Protein AF-0000000082933491 (afdb_homodimer)

Secondary structure (DSSP, 8-state):
--EEEEEEE-S-HHHHHHIIIIIS-PPEEEEEESSSSEEEEEE-SSSSEEEEEEESS-------SSEEEEEE-S-HHHHHHHHHHTTPPEEEEEEEEETTEEEEEEE-TTS-EEEEEEE-/--EEEEEEE-S-HHHHHHIIIIII-PPEEEEEESSSSEEEEEE-SSSSEEEEEEESS-------SSEEEEEE-S-HHHHHHHHHHTTPPEEEEEEEEETTEEEEEEE-TTS-EEEEEEE-

Nearest PDB structures (foldseek):
  1ss4-assembly1_A  TM=8.520E-01  e=4.881E-08  Bacillus cereus
  5ump-assembly1_B  TM=8.055E-01  e=1.259E-07  Streptomyces sp. CB03234
  5ujp-assembly1_B  TM=7.325E-01  e=2.522E-07  Streptomyces sp. CB03234
  2i7r-assembly1_B  TM=7.290E-01  e=4.911E-06  Streptococcus pneumoniae
  2zw7-assembly1_B  TM=7.541E-01  e=1.585E-04  Streptomyces verticillus

InterPro domains:
  IPR004360 Glyoxalase/fosfomycin resistance/dioxygenase domain [PF00903] (5-116)
  IPR029068 Glyoxalase/Bleomycin resistance protein/Dihydroxybiphenyl dioxygenase [G3DSA:3.10.180.10] (2-120)
  IPR029068 Glyoxalase/Bleomycin resistance protein/Dihydroxybiphenyl dioxygenase [SSF54593] (1-118)
  IPR037523 Vicinal oxygen chelate (VOC), core domain [PS51819] (2-119)
  IPR051332 Fosfomycin Resistance Enzymes [PTHR36113] (3-114)

Foldseek 3Di:
DFAAEDEFEDADDVQQCCCCCPLVNWDWPDWDDPPDFKIWTWTHDDRYIYIYIYGNPRDQGDDDDPDEAEDEDADQVVSQVVCVVVPWDFPDDQDDPDDQKTWTWTARPNGHTYIYMYGD/DFAAEDEFEDADDVQQCCCCCPLVNWDWPDWDDPPDFKIWTWTHDDRYIYIYIYGNPRDQGDDDDPDEAEDEDADQVVSQVVCVVVPWDFPDDQDDPDPQKTWTWTARPNGHTYIYMYGD

pLDDT: mean 96.01, std 5.34, range [62.19, 98.88]

Radius of gyration: 17.64 Å; Cα contacts (8 Å, |Δi|>4): 554; chains: 2; bounding box: 49×47×36 Å

Solvent-accessible surface area (backbone atoms only — not comparable to full-atom values): 12728 Å² total; per-residue (Å²): 104,48,60,41,30,41,38,34,52,43,76,46,60,68,63,44,48,50,42,42,34,69,70,62,43,38,49,78,73,46,74,50,71,65,62,96,51,25,38,38,35,34,28,41,89,62,74,44,26,43,32,42,37,25,50,74,60,94,58,84,70,41,52,27,80,36,44,34,43,31,30,51,44,94,42,48,71,60,47,55,52,52,39,44,76,68,72,41,66,78,69,46,67,79,44,58,96,46,92,48,39,36,30,34,30,29,57,46,94,72,52,38,39,35,30,41,32,19,77,102,105,49,60,43,30,41,38,36,52,44,76,46,60,69,63,43,49,49,43,43,35,69,71,63,44,38,48,80,73,45,72,49,71,66,60,97,51,26,39,37,35,36,29,40,88,60,76,45,26,42,31,40,38,25,51,74,59,94,57,84,70,42,53,27,80,35,44,34,42,31,30,49,42,94,43,48,71,61,46,54,53,51,40,45,77,69,71,41,65,78,69,47,70,78,42,57,95,45,92,48,38,35,29,35,32,30,59,46,91,74,53,38,37,34,32,42,34,19,77,100

Sequence (240 aa):
MKFCWCTLRVSNMEESLKFYQRIVGLEIVERFQAGPETEIAFLGDGETKIELVCTQQDQVINIGQDISLGFKVDSVDEMMVFVKENGIDIHSGPFEPNPHVKFFYVLDPDGLKIQFVEKKMKFCWCTLRVSNMEESLKFYQRIVGLEIVERFQAGPETEIAFLGDGETKIELVCTQQDQVINIGQDISLGFKVDSVDEMMVFVKENGIDIHSGPFEPNPHVKFFYVLDPDGLKIQFVEKK

Structure (mmCIF, N/CA/C/O backbone):
data_AF-0000000082933491-model_v1
#
loop_
_entity.id
_entity.type
_entity.pdbx_description
1 polymer 'VOC family protein'
#
loop_
_atom_site.group_PDB
_atom_site.id
_atom_site.type_symbol
_atom_site.label_atom_id
_atom_site.label_alt_id
_atom_site.label_comp_id
_atom_site.label_asym_id
_atom_site.label_entity_id
_atom_site.label_seq_id
_atom_site.pdbx_PDB_ins_code
_atom_site.Cartn_x
_atom_site.Cartn_y
_atom_site.Cartn_z
_atom_site.occupancy
_atom_site.B_iso_or_equiv
_atom_site.auth_seq_id
_atom_site.auth_comp_id
_atom_site.auth_asym_id
_atom_site.auth_atom_id
_atom_site.pdbx_PDB_model_num
ATOM 1 N N . MET A 1 1 ? -3.602 -14.727 5.734 1 75.5 1 MET A N 1
ATOM 2 C CA . MET A 1 1 ? -2.482 -14.297 4.902 1 75.5 1 MET A CA 1
ATOM 3 C C . MET A 1 1 ? -1.852 -13.023 5.461 1 75.5 1 MET A C 1
ATOM 5 O O . MET A 1 1 ? -2.518 -12.242 6.141 1 75.5 1 MET A O 1
ATOM 9 N N . LYS A 1 2 ? -0.531 -12.953 5.27 1 91.44 2 LYS A N 1
ATOM 10 C CA . LYS A 1 2 ? 0.234 -11.867 5.871 1 91.44 2 LYS A CA 1
ATOM 11 C C . LYS A 1 2 ? 0.59 -10.805 4.832 1 91.44 2 LYS A C 1
ATOM 13 O O . LYS A 1 2 ? 1.1 -11.133 3.756 1 91.44 2 LYS A O 1
ATOM 18 N N . PHE A 1 3 ? 0.169 -9.586 5.02 1 96.88 3 PHE A N 1
ATOM 19 C CA . PHE A 1 3 ? 0.586 -8.453 4.211 1 96.88 3 PHE A CA 1
ATOM 20 C C . PHE A 1 3 ? 2.043 -8.094 4.484 1 96.88 3 PHE A C 1
ATOM 22 O O . PHE A 1 3 ? 2.359 -7.5 5.516 1 96.88 3 PHE A O 1
ATOM 29 N N . CYS A 1 4 ? 2.902 -8.398 3.604 1 96.56 4 CYS A N 1
ATOM 30 C CA . CYS A 1 4 ? 4.34 -8.32 3.836 1 96.56 4 CYS A CA 1
ATOM 31 C C . CYS A 1 4 ? 4.859 -6.91 3.594 1 96.56 4 CYS A C 1
ATOM 33 O O . CYS A 1 4 ? 5.484 -6.316 4.473 1 96.56 4 CYS A O 1
ATOM 35 N N . TRP A 1 5 ? 4.551 -6.418 2.359 1 97.75 5 TRP A N 1
ATOM 36 C CA . TRP A 1 5 ? 5.113 -5.121 1.992 1 97.75 5 TRP A CA 1
ATOM 37 C C . TRP A 1 5 ? 4.289 -4.465 0.891 1 97.75 5 TRP A C 1
ATOM 39 O O . TRP A 1 5 ? 3.572 -5.145 0.151 1 97.75 5 TRP A O 1
ATOM 49 N N . CYS A 1 6 ? 4.301 -3.189 0.853 1 98.44 6 CYS A N 1
ATOM 50 C CA . CYS A 1 6 ? 3.932 -2.383 -0.305 1 98.44 6 CYS A CA 1
ATOM 51 C C . CYS A 1 6 ? 5.168 -1.971 -1.097 1 98.44 6 CYS A C 1
ATOM 53 O O . CYS A 1 6 ? 6.07 -1.33 -0.556 1 98.44 6 CYS A O 1
ATOM 55 N N . THR A 1 7 ? 5.211 -2.326 -2.342 1 98.44 7 THR A N 1
ATOM 56 C CA . THR A 1 7 ? 6.371 -2.025 -3.168 1 98.44 7 THR A CA 1
ATOM 57 C C . THR A 1 7 ? 6.121 -0.787 -4.023 1 98.44 7 THR A C 1
ATOM 59 O O . THR A 1 7 ? 5.109 -0.706 -4.727 1 98.44 7 THR A O 1
ATOM 62 N N . LEU A 1 8 ? 7.012 0.119 -3.955 1 98.06 8 LEU A N 1
ATOM 63 C CA . LEU A 1 8 ? 7.02 1.33 -4.77 1 98.06 8 LEU A CA 1
ATOM 64 C C . LEU A 1 8 ? 8.258 1.379 -5.656 1 98.06 8 LEU A C 1
ATOM 66 O O . LEU A 1 8 ? 9.391 1.353 -5.156 1 98.06 8 LEU A O 1
ATOM 70 N N . ARG A 1 9 ? 8.047 1.394 -6.93 1 97.5 9 ARG A N 1
ATOM 71 C CA . ARG A 1 9 ? 9.148 1.813 -7.793 1 97.5 9 ARG A CA 1
ATOM 72 C C . ARG A 1 9 ? 9.367 3.32 -7.707 1 97.5 9 ARG A C 1
ATOM 74 O O . ARG A 1 9 ? 8.414 4.098 -7.758 1 97.5 9 ARG A O 1
ATOM 81 N N . VAL A 1 10 ? 10.586 3.705 -7.57 1 97.56 10 VAL A N 1
ATOM 82 C CA . VAL A 1 10 ? 10.852 5.121 -7.348 1 97.56 10 VAL A CA 1
ATOM 83 C C . VAL A 1 10 ? 11.891 5.613 -8.352 1 97.56 10 VAL A C 1
ATOM 85 O O . VAL A 1 10 ? 12.727 4.836 -8.82 1 97.56 10 VAL A O 1
ATOM 88 N N . SER A 1 11 ? 11.891 6.855 -8.672 1 97 11 SER A N 1
ATOM 89 C CA . SER A 1 11 ? 12.766 7.438 -9.68 1 97 11 SER A CA 1
ATOM 90 C C . SER A 1 11 ? 14.133 7.781 -9.102 1 97 11 SER A C 1
ATOM 92 O O . SER A 1 11 ? 15.125 7.859 -9.836 1 97 11 SER A O 1
ATOM 94 N N . ASN A 1 12 ? 14.203 8.023 -7.777 1 96.94 12 ASN A N 1
ATOM 95 C CA . ASN A 1 12 ? 15.422 8.406 -7.07 1 96.94 12 ASN A CA 1
ATOM 96 C C . ASN A 1 12 ? 15.43 7.863 -5.645 1 96.94 12 ASN A C 1
ATOM 98 O O . ASN A 1 12 ? 14.664 8.32 -4.793 1 96.94 12 ASN A O 1
ATOM 102 N N . MET A 1 13 ? 16.344 6.945 -5.395 1 97.19 13 MET A N 1
ATOM 103 C CA . MET A 1 13 ? 16.375 6.23 -4.121 1 97.19 13 MET A CA 1
ATOM 104 C C . MET A 1 13 ? 16.625 7.191 -2.965 1 97.19 13 MET A C 1
ATOM 106 O O . MET A 1 13 ? 15.898 7.168 -1.964 1 97.19 13 MET A O 1
ATOM 110 N N . GLU A 1 14 ? 17.609 8.031 -3.117 1 97.75 14 GLU A N 1
ATOM 111 C CA . GLU A 1 14 ? 17.984 8.93 -2.031 1 97.75 14 GLU A CA 1
ATOM 112 C C . GLU A 1 14 ? 16.844 9.883 -1.675 1 97.75 14 GLU A C 1
ATOM 114 O O . GLU A 1 14 ? 16.578 10.125 -0.496 1 97.75 14 GLU A O 1
ATOM 119 N N . GLU A 1 15 ? 16.188 10.414 -2.645 1 97.69 15 GLU A N 1
ATOM 120 C CA . GLU A 1 15 ? 15.062 11.32 -2.404 1 97.69 15 GLU A CA 1
ATOM 121 C C . GLU A 1 15 ? 13.922 10.602 -1.685 1 97.69 15 GLU A C 1
ATOM 123 O O . GLU A 1 15 ? 13.336 11.141 -0.747 1 97.69 15 GLU A O 1
ATOM 128 N N . SER A 1 16 ? 13.664 9.43 -2.141 1 98.38 16 SER A N 1
ATOM 129 C CA . SER A 1 16 ? 12.594 8.656 -1.524 1 98.38 16 SER A CA 1
ATOM 130 C C . SER A 1 16 ? 12.938 8.273 -0.09 1 98.38 16 SER A C 1
ATOM 132 O O . SER A 1 16 ? 12.109 8.398 0.812 1 98.38 16 SER A O 1
ATOM 134 N N . LEU A 1 17 ? 14.148 7.848 0.102 1 98.56 17 LEU A N 1
ATOM 135 C CA . LEU A 1 17 ? 14.57 7.48 1.45 1 98.56 17 LEU A CA 1
ATOM 136 C C . LEU A 1 17 ? 14.492 8.68 2.391 1 98.56 17 LEU A C 1
ATOM 138 O O . LEU A 1 17 ? 14.039 8.547 3.529 1 98.56 17 LEU A O 1
ATOM 142 N N . LYS A 1 18 ? 14.938 9.789 1.949 1 98.31 18 LYS A N 1
ATOM 143 C CA . LYS A 1 18 ? 14.859 11.008 2.752 1 98.31 18 LYS A CA 1
ATOM 144 C C . LYS A 1 18 ? 13.422 11.305 3.166 1 98.31 18 LYS A C 1
ATOM 146 O O . LYS A 1 18 ? 13.156 11.625 4.328 1 98.31 18 LYS A O 1
ATOM 151 N N . PHE A 1 19 ? 12.523 11.18 2.25 1 98.75 19 PHE A N 1
ATOM 152 C CA . PHE A 1 19 ? 11.117 11.445 2.529 1 98.75 19 PHE A CA 1
ATOM 153 C C . PHE A 1 19 ? 10.57 10.461 3.555 1 98.75 19 PHE A C 1
ATOM 155 O O . PHE A 1 19 ? 10.008 10.867 4.574 1 98.75 19 PHE A O 1
ATOM 162 N N . TYR A 1 20 ? 10.719 9.219 3.324 1 98.69 20 TYR A N 1
ATOM 163 C CA . TYR A 1 20 ? 10.086 8.195 4.148 1 98.69 20 TYR A CA 1
ATOM 164 C C . TYR A 1 20 ? 10.758 8.094 5.512 1 98.69 20 TYR A C 1
ATOM 166 O O . TYR A 1 20 ? 10.109 7.773 6.512 1 98.69 20 TYR A O 1
ATOM 174 N N . GLN A 1 21 ? 12.062 8.43 5.566 1 98 21 GLN A N 1
ATOM 175 C CA . GLN A 1 21 ? 12.734 8.43 6.859 1 98 21 GLN A CA 1
ATOM 176 C C . GLN A 1 21 ? 12.414 9.695 7.648 1 98 21 GLN A C 1
ATOM 178 O O . GLN A 1 21 ? 12.023 9.617 8.812 1 98 21 GLN A O 1
ATOM 183 N N . ARG A 1 22 ? 12.508 10.789 7.008 1 97.44 22 ARG A N 1
ATOM 184 C CA . ARG A 1 22 ? 12.438 12.055 7.727 1 97.44 22 ARG A CA 1
ATOM 185 C C . ARG A 1 22 ? 10.992 12.5 7.914 1 97.44 22 ARG A C 1
ATOM 187 O O . ARG A 1 22 ? 10.625 13 8.977 1 97.44 22 ARG A O 1
ATOM 194 N N . ILE A 1 23 ? 10.203 12.359 6.871 1 98.19 23 ILE A N 1
ATOM 195 C CA . ILE A 1 23 ? 8.852 12.891 6.922 1 98.19 23 ILE A CA 1
ATOM 196 C C . ILE A 1 23 ? 7.91 11.836 7.512 1 98.19 23 ILE A C 1
ATOM 198 O O . ILE A 1 23 ? 7.184 12.109 8.469 1 98.19 23 ILE A O 1
ATOM 202 N N . VAL A 1 24 ? 7.98 10.656 6.98 1 98.31 24 VAL A N 1
ATOM 203 C CA . VAL A 1 24 ? 7.062 9.625 7.449 1 98.31 24 VAL A CA 1
ATOM 204 C C . VAL A 1 24 ? 7.598 9.016 8.742 1 98.31 24 VAL A C 1
ATOM 206 O O . VAL A 1 24 ? 6.82 8.547 9.586 1 98.31 24 VAL A O 1
ATOM 209 N N . GLY A 1 25 ? 8.953 8.992 8.875 1 97.44 25 GLY A N 1
ATOM 210 C CA . GLY A 1 25 ? 9.555 8.547 10.125 1 97.44 25 GLY A CA 1
ATOM 211 C C . GLY A 1 25 ? 9.828 7.059 10.156 1 97.44 25 GLY A C 1
ATOM 212 O O . GLY A 1 25 ? 9.859 6.449 11.227 1 97.44 25 GLY A O 1
ATOM 213 N N . LEU A 1 26 ? 10.039 6.457 9.031 1 97.81 26 LEU A N 1
ATOM 214 C CA . LEU A 1 26 ? 10.328 5.027 8.984 1 97.81 26 LEU A CA 1
ATOM 215 C C . LEU A 1 26 ? 11.828 4.773 9.055 1 97.81 26 LEU A C 1
ATOM 217 O O . LEU A 1 26 ? 12.617 5.531 8.492 1 97.81 26 LEU A O 1
ATOM 221 N N . GLU A 1 27 ? 12.156 3.688 9.641 1 97.06 27 GLU A N 1
ATOM 222 C CA . GLU A 1 27 ? 13.555 3.277 9.68 1 97.06 27 GLU A CA 1
ATOM 223 C C . GLU A 1 27 ? 13.891 2.354 8.508 1 97.06 27 GLU A C 1
ATOM 225 O O . GLU A 1 27 ? 13.078 1.511 8.125 1 97.06 27 GLU A O 1
ATOM 230 N N . ILE A 1 28 ? 15.117 2.473 8.023 1 97.69 28 ILE A N 1
ATOM 231 C CA . ILE A 1 28 ? 15.602 1.522 7.031 1 97.69 28 ILE A CA 1
ATOM 232 C C . ILE A 1 28 ? 15.969 0.206 7.715 1 97.69 28 ILE A C 1
ATOM 234 O O . ILE A 1 28 ? 16.781 0.186 8.641 1 97.69 28 ILE A O 1
ATOM 238 N N . VAL A 1 29 ? 15.469 -0.842 7.285 1 97 29 VAL A N 1
ATOM 239 C CA . VAL A 1 29 ? 15.734 -2.133 7.91 1 97 29 VAL A CA 1
ATOM 240 C C . VAL A 1 29 ? 16.703 -2.939 7.039 1 97 29 VAL A C 1
ATOM 242 O O . VAL A 1 29 ? 17.453 -3.77 7.547 1 97 29 VAL A O 1
ATOM 245 N N . GLU A 1 30 ? 16.641 -2.791 5.777 1 97.31 30 GLU A N 1
ATOM 246 C CA . GLU A 1 30 ? 17.516 -3.422 4.793 1 97.31 30 GLU A CA 1
ATOM 247 C C . GLU A 1 30 ? 17.703 -2.527 3.574 1 97.31 30 GLU A C 1
ATOM 249 O O . GLU A 1 30 ? 16.781 -1.81 3.172 1 97.31 30 GLU A O 1
ATOM 254 N N . ARG A 1 31 ? 18.812 -2.484 3.068 1 98.19 31 ARG A N 1
ATOM 255 C CA . ARG A 1 31 ? 19.172 -1.782 1.839 1 98.19 31 ARG A CA 1
ATOM 256 C C . ARG A 1 31 ? 20.281 -2.51 1.092 1 98.19 31 ARG A C 1
ATOM 258 O O . ARG A 1 31 ? 21.328 -2.807 1.667 1 98.19 31 ARG A O 1
ATOM 265 N N . PHE A 1 32 ? 20 -2.891 -0.14 1 97.69 32 PHE A N 1
ATOM 266 C CA . PHE A 1 32 ? 20.984 -3.695 -0.861 1 97.69 32 PHE A CA 1
ATOM 267 C C . PHE A 1 32 ? 20.812 -3.533 -2.367 1 97.69 32 PHE A C 1
ATOM 269 O O . PHE A 1 32 ? 19.766 -3.055 -2.832 1 97.69 32 PHE A O 1
ATOM 276 N N . GLN A 1 33 ? 21.844 -3.977 -3.09 1 96.12 33 GLN A N 1
ATOM 277 C CA . GLN A 1 33 ? 21.781 -4.027 -4.547 1 96.12 33 GLN A CA 1
ATOM 278 C C . GLN A 1 33 ? 21.188 -5.348 -5.023 1 96.12 33 GLN A C 1
ATOM 280 O O . GLN A 1 33 ? 21.609 -6.422 -4.594 1 96.12 33 GLN A O 1
ATOM 285 N N . ALA A 1 34 ? 20.109 -5.238 -5.816 1 92.94 34 ALA A N 1
ATOM 286 C CA . ALA A 1 34 ? 19.547 -6.402 -6.488 1 92.94 34 ALA A CA 1
ATOM 287 C C . ALA A 1 34 ? 20 -6.469 -7.945 1 92.94 34 ALA A C 1
ATOM 289 O O . ALA A 1 34 ? 19.203 -6.238 -8.859 1 92.94 34 ALA A O 1
ATOM 290 N N . GLY A 1 35 ? 21.219 -6.809 -8.172 1 89.94 35 GLY A N 1
ATOM 291 C CA . GLY A 1 35 ? 21.859 -6.723 -9.477 1 89.94 35 GLY A CA 1
ATOM 292 C C . GLY A 1 35 ? 22.531 -5.383 -9.727 1 89.94 35 GLY A C 1
ATOM 293 O O . GLY A 1 35 ? 22.531 -4.512 -8.852 1 89.94 35 GLY A O 1
ATOM 294 N N . PRO A 1 36 ? 23.062 -5.199 -10.859 1 91 36 PRO A N 1
ATOM 295 C CA . PRO A 1 36 ? 23.906 -4.035 -11.133 1 91 36 PRO A CA 1
ATOM 296 C C . PRO A 1 36 ? 23.094 -2.748 -11.297 1 91 36 PRO A C 1
ATOM 298 O O . PRO A 1 36 ? 23.625 -1.652 -11.078 1 91 36 PRO A O 1
ATOM 301 N N . GLU A 1 37 ? 21.828 -2.873 -11.555 1 94.19 37 GLU A N 1
ATOM 302 C CA . GLU A 1 37 ? 21.094 -1.665 -11.938 1 94.19 37 GLU A CA 1
ATOM 303 C C . GLU A 1 37 ? 19.938 -1.395 -10.992 1 94.19 37 GLU A C 1
ATOM 305 O O . GLU A 1 37 ? 19.203 -0.423 -11.172 1 94.19 37 GLU A O 1
ATOM 310 N N . THR A 1 38 ? 19.797 -2.26 -10.062 1 95.88 38 THR A N 1
ATOM 311 C CA . THR A 1 38 ? 18.609 -2.131 -9.219 1 95.88 38 THR A CA 1
ATOM 312 C C . THR A 1 38 ? 19 -2.102 -7.742 1 95.88 38 THR A C 1
ATOM 314 O O . THR A 1 38 ? 19.797 -2.932 -7.285 1 95.88 38 THR A O 1
ATOM 317 N N . GLU A 1 39 ? 18.531 -1.14 -7.062 1 97.44 39 GLU A N 1
ATOM 318 C CA . GLU A 1 39 ? 18.672 -1.029 -5.613 1 97.44 39 GLU A CA 1
ATOM 319 C C . GLU A 1 39 ? 17.328 -1.205 -4.914 1 97.44 39 GLU A C 1
ATOM 321 O O . GLU A 1 39 ? 16.297 -0.696 -5.383 1 97.44 39 GLU A O 1
ATOM 326 N N . ILE A 1 40 ? 17.344 -1.866 -3.764 1 98.06 40 ILE A N 1
ATOM 327 C CA . ILE A 1 40 ? 16.141 -2.113 -2.994 1 98.06 40 ILE A CA 1
ATOM 328 C C . ILE A 1 40 ? 16.344 -1.686 -1.544 1 98.06 40 ILE A C 1
ATOM 330 O O . ILE A 1 40 ? 17.422 -1.898 -0.977 1 98.06 40 ILE A O 1
ATOM 334 N N . ALA A 1 41 ? 15.398 -1.097 -0.972 1 98.5 41 ALA A N 1
ATOM 335 C CA . ALA A 1 41 ? 15.383 -0.77 0.451 1 98.5 41 ALA A CA 1
ATOM 336 C C . ALA A 1 41 ? 14.047 -1.136 1.084 1 98.5 41 ALA A C 1
ATOM 338 O O . ALA A 1 41 ? 12.984 -0.899 0.495 1 98.5 41 ALA A O 1
ATOM 339 N N . PHE A 1 42 ? 14.07 -1.726 2.219 1 98.31 42 PHE A N 1
ATOM 340 C CA . PHE A 1 42 ? 12.891 -1.964 3.045 1 98.31 42 PHE A CA 1
ATOM 341 C C . PHE A 1 42 ? 12.867 -1.015 4.238 1 98.31 42 PHE A C 1
ATOM 343 O O . PHE A 1 42 ? 13.883 -0.822 4.906 1 98.31 42 PHE A O 1
ATOM 350 N N . LEU A 1 43 ? 11.727 -0.456 4.445 1 98.44 43 LEU A N 1
ATOM 351 C CA . LEU A 1 43 ? 11.555 0.474 5.555 1 98.44 43 LEU A CA 1
ATOM 352 C C . LEU A 1 43 ? 10.414 0.036 6.465 1 98.44 43 LEU A C 1
ATOM 354 O O . LEU A 1 43 ? 9.367 -0.413 5.98 1 98.44 43 LEU A O 1
ATOM 358 N N . GLY A 1 44 ? 10.562 0.268 7.746 1 96.19 44 GLY A N 1
ATOM 359 C CA . GLY A 1 44 ? 9.539 -0.004 8.742 1 96.19 44 GLY A CA 1
ATOM 360 C C . GLY A 1 44 ? 9.82 -1.255 9.555 1 96.19 44 GLY A C 1
ATOM 361 O O . GLY A 1 44 ? 10.328 -2.246 9.023 1 96.19 44 GLY A O 1
ATOM 362 N N . ASP A 1 45 ? 9.453 -1.312 10.773 1 88.06 45 ASP A N 1
ATOM 363 C CA . ASP A 1 45 ? 9.742 -2.436 11.664 1 88.06 45 ASP A CA 1
ATOM 364 C C . ASP A 1 45 ? 8.461 -3.178 12.039 1 88.06 45 ASP A C 1
ATOM 366 O O . ASP A 1 45 ? 8.477 -4.059 12.906 1 88.06 45 ASP A O 1
ATOM 370 N N . GLY A 1 46 ? 7.402 -2.863 11.508 1 90.56 46 GLY A N 1
ATOM 371 C CA . GLY A 1 46 ? 6.156 -3.57 11.742 1 90.56 46 GLY A CA 1
ATOM 372 C C . GLY A 1 46 ? 5.973 -4.777 10.844 1 90.56 46 GLY A C 1
ATOM 373 O O . GLY A 1 46 ? 6.93 -5.246 10.227 1 90.56 46 GLY A O 1
ATOM 374 N N . GLU A 1 47 ? 4.801 -5.355 10.836 1 92.75 47 GLU A N 1
ATOM 375 C CA . GLU A 1 47 ? 4.465 -6.539 10.055 1 92.75 47 GLU A CA 1
ATOM 376 C C . GLU A 1 47 ? 4.547 -6.254 8.562 1 92.75 47 GLU A C 1
ATOM 378 O O . GLU A 1 47 ? 5 -7.098 7.785 1 92.75 47 GLU A O 1
ATOM 383 N N . THR A 1 48 ? 4.066 -5.102 8.188 1 96.81 48 THR A N 1
ATOM 384 C CA . THR A 1 48 ? 4.078 -4.676 6.793 1 96.81 48 THR A CA 1
ATOM 385 C C . THR A 1 48 ? 5.125 -3.586 6.57 1 96.81 48 THR A C 1
ATOM 387 O O . THR A 1 48 ? 5.176 -2.605 7.312 1 96.81 48 THR A O 1
ATOM 390 N N . LYS A 1 49 ? 5.922 -3.756 5.562 1 97.62 49 LYS A N 1
ATOM 391 C CA . LYS A 1 49 ? 6.988 -2.801 5.27 1 97.62 49 LYS A CA 1
ATOM 392 C C . LYS A 1 49 ? 6.703 -2.035 3.98 1 97.62 49 LYS A C 1
ATOM 394 O O . LYS A 1 49 ? 5.867 -2.453 3.178 1 97.62 49 LYS A O 1
ATOM 399 N N . ILE A 1 50 ? 7.395 -0.964 3.789 1 98.56 50 ILE A N 1
ATOM 400 C CA . ILE A 1 50 ? 7.52 -0.3 2.496 1 98.56 50 ILE A CA 1
ATOM 401 C C . ILE A 1 50 ? 8.773 -0.788 1.784 1 98.56 50 ILE A C 1
ATOM 403 O O . ILE A 1 50 ? 9.867 -0.767 2.355 1 98.56 50 ILE A O 1
ATOM 407 N N . GLU A 1 51 ? 8.63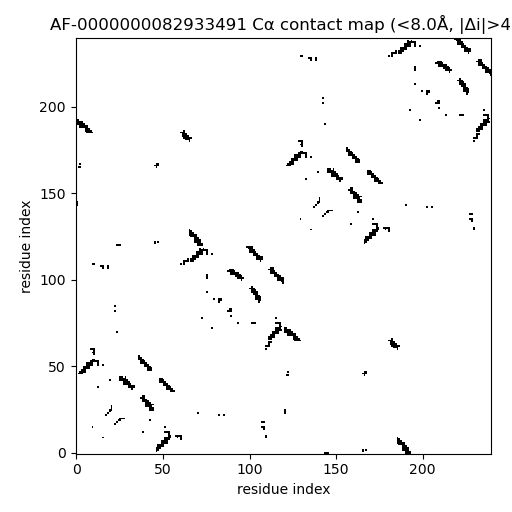3 -1.287 0.641 1 98.62 51 GLU A N 1
ATOM 408 C CA . GLU A 1 51 ? 9.758 -1.643 -0.217 1 98.62 51 GLU A CA 1
ATOM 409 C C . GLU A 1 51 ? 9.953 -0.616 -1.33 1 98.62 51 GLU A C 1
ATOM 411 O O . GLU A 1 51 ? 9.039 -0.384 -2.131 1 98.62 51 GLU A O 1
ATOM 416 N N . LEU A 1 52 ? 11.07 0 -1.348 1 98.5 52 LEU A N 1
ATOM 417 C CA . LEU A 1 52 ? 11.438 0.897 -2.436 1 98.5 52 LEU A CA 1
ATOM 418 C C . LEU A 1 52 ? 12.344 0.188 -3.438 1 98.5 52 LEU A C 1
ATOM 420 O O . LEU A 1 52 ? 13.32 -0.457 -3.049 1 98.5 52 LEU A O 1
ATOM 424 N N . VAL A 1 53 ? 12.023 0.265 -4.699 1 97.56 53 VAL A N 1
ATOM 425 C CA . VAL A 1 53 ? 12.828 -0.318 -5.773 1 97.56 53 VAL A CA 1
ATOM 426 C C . VAL A 1 53 ? 13.242 0.772 -6.758 1 97.56 53 VAL A C 1
ATOM 428 O O . VAL A 1 53 ? 12.391 1.416 -7.375 1 97.56 53 VAL A O 1
ATOM 431 N N . CYS A 1 54 ? 14.477 0.99 -6.938 1 97.5 54 CYS A N 1
ATOM 432 C CA . CYS A 1 54 ? 15.016 1.996 -7.848 1 97.5 54 CYS A CA 1
ATOM 433 C C . CYS A 1 54 ? 15.914 1.356 -8.898 1 97.5 54 CYS A C 1
ATOM 435 O O . CYS A 1 54 ? 16.922 0.74 -8.562 1 97.5 54 CYS A O 1
ATOM 437 N N . THR A 1 55 ? 15.539 1.521 -10.133 1 94.88 55 THR A N 1
ATOM 438 C CA . THR A 1 55 ? 16.328 1.003 -11.25 1 94.88 55 THR A CA 1
ATOM 439 C C . THR A 1 55 ? 17 2.143 -12.008 1 94.88 55 THR A C 1
ATOM 441 O O . THR A 1 55 ? 16.406 3.209 -12.188 1 94.88 55 THR A O 1
ATOM 444 N N . GLN A 1 56 ? 18.25 2.113 -12.258 1 84.56 56 GLN A N 1
ATOM 445 C CA . GLN A 1 56 ? 19.078 3.146 -12.867 1 84.56 56 GLN A CA 1
ATOM 446 C C . GLN A 1 56 ? 18.562 3.521 -14.25 1 84.56 56 GLN A C 1
ATOM 448 O O . GLN A 1 56 ? 18.797 4.637 -14.727 1 84.56 56 GLN A O 1
ATOM 453 N N . GLN A 1 57 ? 17.891 2.732 -14.852 1 75.38 57 GLN A N 1
ATOM 454 C CA . GLN A 1 57 ? 17.391 3.104 -16.172 1 75.38 57 GLN A CA 1
ATOM 455 C C . GLN A 1 57 ? 16.234 4.102 -16.062 1 75.38 57 GLN A C 1
ATOM 457 O O . GLN A 1 57 ? 15.578 4.191 -15.031 1 75.38 57 GLN A O 1
ATOM 462 N N . ASP A 1 58 ? 16.266 5.133 -17.031 1 62.19 58 ASP A N 1
ATOM 463 C CA . ASP A 1 58 ? 15.281 6.215 -17.078 1 62.19 58 ASP A CA 1
ATOM 464 C C . ASP A 1 58 ? 13.875 5.688 -16.812 1 62.19 58 ASP A C 1
ATOM 466 O O . ASP A 1 58 ? 13.297 4.988 -17.641 1 62.19 58 ASP A O 1
ATOM 470 N N . GLN A 1 59 ? 13.477 5.895 -15.508 1 77.12 59 GLN A N 1
ATOM 471 C CA . GLN A 1 59 ? 12.18 5.316 -15.195 1 77.12 59 GLN A CA 1
ATOM 472 C C . GLN A 1 59 ? 11.125 6.406 -15 1 77.12 59 GLN A C 1
ATOM 474 O O . GLN A 1 59 ? 11.367 7.395 -14.305 1 77.12 59 GLN A O 1
ATOM 479 N N . VAL A 1 60 ? 10.211 6.461 -15.859 1 88.19 60 VAL A N 1
ATOM 480 C CA . VAL A 1 60 ? 8.977 7.199 -15.625 1 88.19 60 VAL A CA 1
ATOM 481 C C . VAL A 1 60 ? 8.086 6.418 -14.672 1 88.19 60 VAL A C 1
ATOM 483 O O . VAL A 1 60 ? 7.742 5.262 -14.93 1 88.19 60 VAL A O 1
ATOM 486 N N . ILE A 1 61 ? 7.895 7.121 -13.578 1 94.56 61 ILE A N 1
ATOM 487 C CA . ILE A 1 61 ? 7.094 6.461 -12.547 1 94.56 61 ILE A CA 1
ATOM 488 C C . ILE A 1 61 ? 5.617 6.801 -12.75 1 94.56 61 ILE A C 1
ATOM 490 O O . ILE A 1 61 ? 5.258 7.973 -12.898 1 94.56 61 ILE A O 1
ATOM 494 N N . ASN A 1 62 ? 4.875 5.852 -12.781 1 94.56 62 ASN A N 1
ATOM 495 C CA . ASN A 1 62 ? 3.424 5.988 -12.844 1 94.56 62 ASN A CA 1
ATOM 496 C C . ASN A 1 62 ? 2.754 5.453 -11.586 1 94.56 62 ASN A C 1
ATOM 498 O O . ASN A 1 62 ? 2.461 4.258 -11.492 1 94.56 62 ASN A O 1
ATOM 502 N N . ILE A 1 63 ? 2.531 6.5 -10.742 1 91.75 63 ILE A N 1
ATOM 503 C CA . ILE A 1 63 ? 1.842 6.141 -9.508 1 91.75 63 ILE A CA 1
ATOM 504 C C . ILE A 1 63 ? 0.383 6.586 -9.586 1 91.75 63 ILE A C 1
ATOM 506 O O . ILE A 1 63 ? 0.087 7.688 -10.055 1 91.75 63 ILE A O 1
ATOM 510 N N . GLY A 1 64 ? -0.499 5.961 -9.781 1 91.94 64 GLY A N 1
ATOM 511 C CA . GLY A 1 64 ? -1.925 6.23 -9.867 1 91.94 64 GLY A CA 1
ATOM 512 C C . GLY A 1 64 ? -2.406 7.215 -8.812 1 91.94 64 GLY A C 1
ATOM 513 O O . GLY A 1 64 ? -1.613 7.711 -8.016 1 91.94 64 GLY A O 1
ATOM 514 N N . GLN A 1 65 ? -3.688 7.621 -8.875 1 94.06 65 GLN A N 1
ATOM 515 C CA . GLN A 1 65 ? -4.273 8.625 -7.992 1 94.06 65 GLN A CA 1
ATOM 516 C C . GLN A 1 65 ? -5.262 7.984 -7.023 1 94.06 65 GLN A C 1
ATOM 518 O O . GLN A 1 65 ? -5.734 8.641 -6.09 1 94.06 65 GLN A O 1
ATOM 523 N N . ASP A 1 66 ? -5.504 6.789 -7.207 1 96.94 66 ASP A N 1
ATOM 524 C CA . ASP A 1 66 ? -6.578 6.156 -6.449 1 96.94 66 ASP A CA 1
ATOM 525 C C . ASP A 1 66 ? -6.027 5.137 -5.457 1 96.94 66 ASP A C 1
ATOM 527 O O . ASP A 1 66 ? -6.668 4.121 -5.184 1 96.94 66 ASP A O 1
ATOM 531 N N . ILE A 1 67 ? -4.836 5.352 -5.012 1 98.06 67 ILE A N 1
ATOM 532 C CA . ILE A 1 67 ? -4.195 4.586 -3.949 1 98.06 67 ILE A CA 1
ATOM 533 C C . ILE A 1 67 ? -3.43 5.523 -3.021 1 98.06 67 ILE A C 1
ATOM 535 O O . ILE A 1 67 ? -2.836 6.508 -3.475 1 98.06 67 ILE A O 1
ATOM 539 N N . SER A 1 68 ? -3.457 5.27 -1.734 1 98.5 68 SER A N 1
ATOM 540 C CA . SER A 1 68 ? -2.705 6.035 -0.748 1 98.5 68 SER A CA 1
ATOM 541 C C . SER A 1 68 ? -2.242 5.152 0.405 1 98.5 68 SER A C 1
ATOM 543 O O . SER A 1 68 ? -2.785 4.066 0.618 1 98.5 68 SER A O 1
ATOM 545 N N . LEU A 1 69 ? -1.231 5.562 1.069 1 98.62 69 LEU A N 1
ATOM 546 C CA . LEU A 1 69 ? -0.728 4.91 2.273 1 98.62 69 LEU A CA 1
ATOM 547 C C . LEU A 1 69 ? -0.989 5.77 3.506 1 98.62 69 LEU A C 1
ATOM 549 O O . LEU A 1 69 ? -0.659 6.957 3.523 1 98.62 69 LEU A O 1
ATOM 553 N N . GLY A 1 70 ? -1.566 5.152 4.516 1 98.56 70 GLY A N 1
ATOM 554 C CA . GLY A 1 70 ? -1.927 5.883 5.723 1 98.56 70 GLY A CA 1
ATOM 555 C C . GLY A 1 70 ? -1.032 5.555 6.902 1 98.56 70 GLY A C 1
ATOM 556 O O . GLY A 1 70 ? -0.841 4.387 7.238 1 98.56 70 GLY A O 1
ATOM 557 N N . PHE A 1 71 ? -0.565 6.598 7.57 1 98.44 71 PHE A N 1
ATOM 558 C CA . PHE A 1 71 ? 0.305 6.465 8.734 1 98.44 71 PHE A CA 1
ATOM 559 C C . PHE A 1 71 ? -0.267 7.223 9.93 1 98.44 71 PHE A C 1
ATOM 561 O O . PHE A 1 71 ? -0.757 8.344 9.781 1 98.44 71 PHE A O 1
ATOM 568 N N . LYS A 1 72 ? -0.18 6.617 11.055 1 97.75 72 LYS A N 1
ATOM 569 C CA . LYS A 1 72 ? -0.718 7.207 12.273 1 97.75 72 LYS A CA 1
ATOM 570 C C . LYS A 1 72 ? 0.199 8.312 12.805 1 97.75 72 LYS A C 1
ATOM 572 O O . LYS A 1 72 ? 1.422 8.156 12.812 1 97.75 72 LYS A O 1
ATOM 577 N N . VAL A 1 73 ? -0.384 9.359 13.211 1 98.12 73 VAL A N 1
ATOM 578 C CA . VAL A 1 73 ? 0.326 10.422 13.922 1 98.12 73 VAL A CA 1
ATOM 579 C C . VAL A 1 73 ? -0.421 10.766 15.211 1 98.12 73 VAL A C 1
ATOM 581 O O . VAL A 1 73 ? -1.614 10.484 15.336 1 98.12 73 VAL A O 1
ATOM 584 N N . ASP A 1 74 ? 0.268 11.336 16.156 1 97.44 74 ASP A N 1
ATOM 585 C CA . ASP A 1 74 ? -0.354 11.711 17.422 1 97.44 74 ASP A CA 1
ATOM 586 C C . ASP A 1 74 ? -1.217 12.961 17.266 1 97.44 74 ASP A C 1
ATOM 588 O O . ASP A 1 74 ? -2.232 13.109 17.953 1 97.44 74 ASP A O 1
ATOM 592 N N . SER A 1 75 ? -0.779 13.867 16.406 1 98.19 75 SER A N 1
ATOM 593 C CA . SER A 1 75 ? -1.467 15.133 16.172 1 98.19 75 SER A CA 1
ATOM 594 C C . SER A 1 75 ? -1.362 15.547 14.711 1 98.19 75 SER A C 1
ATOM 596 O O . SER A 1 75 ? -0.267 15.82 14.211 1 98.19 75 SER A O 1
ATOM 598 N N . VAL A 1 76 ? -2.471 15.664 14.039 1 98.56 76 VAL A N 1
ATOM 599 C CA . VAL A 1 76 ? -2.525 16.109 12.656 1 98.56 76 VAL A CA 1
ATOM 600 C C . VAL A 1 76 ? -2.023 17.547 12.555 1 98.56 76 VAL A C 1
ATOM 602 O O . VAL A 1 76 ? -1.249 17.891 11.656 1 98.56 76 VAL A O 1
ATOM 605 N N . ASP A 1 77 ? -2.422 18.391 13.508 1 98.44 77 ASP A N 1
ATOM 606 C CA . ASP A 1 77 ? -2.025 19.797 13.492 1 98.44 77 ASP A CA 1
ATOM 607 C C . ASP A 1 77 ? -0.507 19.938 13.578 1 98.44 77 ASP A C 1
ATOM 609 O O . ASP A 1 77 ? 0.091 20.703 12.82 1 98.44 77 ASP A O 1
ATOM 613 N N . GLU A 1 78 ? 0.093 19.219 14.461 1 98.69 78 GLU A N 1
ATOM 614 C CA . GLU A 1 78 ? 1.544 19.266 14.609 1 98.69 78 GLU A CA 1
ATOM 615 C C . GLU A 1 78 ? 2.24 18.703 13.367 1 98.69 78 GLU A C 1
ATOM 617 O O . GLU A 1 78 ? 3.275 19.234 12.945 1 98.69 78 GLU A O 1
ATOM 622 N N . MET A 1 79 ? 1.673 17.688 12.805 1 98.62 79 MET A N 1
ATOM 623 C CA . MET A 1 79 ? 2.273 17.078 11.617 1 98.62 79 MET A CA 1
ATOM 624 C C . MET A 1 79 ? 2.209 18.031 10.43 1 98.62 79 MET A C 1
ATOM 626 O O . MET A 1 79 ? 3.143 18.078 9.625 1 98.62 79 MET A O 1
ATOM 630 N N . MET A 1 80 ? 1.129 18.719 10.266 1 98.75 80 MET A N 1
ATOM 631 C CA . MET A 1 80 ? 0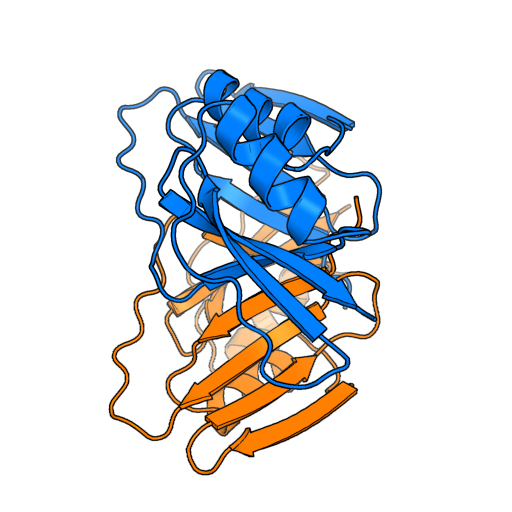.991 19.688 9.18 1 98.75 80 MET A CA 1
ATOM 632 C C . MET A 1 80 ? 2.055 20.781 9.281 1 98.75 80 MET A C 1
ATOM 634 O O . MET A 1 80 ? 2.633 21.188 8.273 1 98.75 80 MET A O 1
ATOM 638 N N . VAL A 1 81 ? 2.299 21.25 10.461 1 98.75 81 VAL A N 1
ATOM 639 C CA . VAL A 1 81 ? 3.352 22.234 10.68 1 98.75 81 VAL A CA 1
ATOM 640 C C . VAL A 1 81 ? 4.707 21.641 10.32 1 98.75 81 VAL A C 1
ATOM 642 O O . VAL A 1 81 ? 5.5 22.266 9.609 1 98.75 81 VAL A O 1
ATOM 645 N N . PHE A 1 82 ? 4.93 20.422 10.812 1 98.75 82 PHE A N 1
ATOM 646 C CA . PHE A 1 82 ? 6.191 19.719 10.602 1 98.75 82 PHE A CA 1
ATOM 647 C C . PHE A 1 82 ? 6.492 19.562 9.117 1 98.75 82 PHE A C 1
ATOM 649 O O . PHE A 1 82 ? 7.605 19.859 8.672 1 98.75 82 PHE A O 1
ATOM 656 N N . VAL A 1 83 ? 5.516 19.078 8.312 1 98.56 83 VAL A N 1
ATOM 657 C CA . VAL A 1 83 ? 5.773 18.828 6.902 1 98.56 83 VAL A CA 1
ATOM 658 C C . VAL A 1 83 ? 6.039 20.141 6.176 1 98.56 83 VAL A C 1
ATOM 660 O O . VAL A 1 83 ? 6.895 20.203 5.289 1 98.56 83 VAL A O 1
ATOM 663 N N . LYS A 1 84 ? 5.336 21.219 6.484 1 98.31 84 LYS A N 1
ATOM 664 C CA . LYS A 1 84 ? 5.559 22.516 5.871 1 98.31 84 LYS A CA 1
ATOM 665 C C . LYS A 1 84 ? 6.961 23.047 6.18 1 98.31 84 LYS A C 1
ATOM 667 O O . LYS A 1 84 ? 7.648 23.547 5.293 1 98.31 84 LYS A O 1
ATOM 672 N N . GLU A 1 85 ? 7.344 22.891 7.398 1 98.38 85 GLU A N 1
ATOM 673 C CA . GLU A 1 85 ? 8.664 23.344 7.82 1 98.38 85 GLU A CA 1
ATOM 674 C C . GLU A 1 85 ? 9.773 22.578 7.105 1 98.38 85 GLU A C 1
ATOM 676 O O . GLU A 1 85 ? 10.906 23.062 7.02 1 98.38 85 GLU A O 1
ATOM 681 N N . ASN A 1 86 ? 9.414 21.422 6.684 1 98.31 86 ASN A N 1
ATOM 682 C CA . ASN A 1 86 ? 10.391 20.609 5.98 1 98.31 86 ASN A CA 1
ATOM 683 C C . ASN A 1 86 ? 10.219 20.703 4.465 1 98.31 86 ASN A C 1
ATOM 685 O O . ASN A 1 86 ? 10.711 19.844 3.727 1 98.31 86 ASN A O 1
ATOM 689 N N . GLY A 1 87 ? 9.398 21.625 4.055 1 97.75 87 GLY A N 1
ATOM 690 C CA . GLY A 1 87 ? 9.312 21.969 2.643 1 97.75 87 GLY A CA 1
ATOM 691 C C . GLY A 1 87 ? 8.328 21.109 1.876 1 97.75 87 GLY A C 1
ATOM 692 O O . GLY A 1 87 ? 8.398 21.016 0.648 1 97.75 87 GLY A O 1
ATOM 693 N N . ILE A 1 88 ? 7.504 20.406 2.535 1 98.44 88 ILE A N 1
ATOM 694 C CA . ILE A 1 88 ? 6.496 19.562 1.893 1 98.44 88 ILE A CA 1
ATOM 695 C C . ILE A 1 88 ? 5.148 20.281 1.897 1 98.44 88 ILE A C 1
ATOM 697 O O . ILE A 1 88 ? 4.656 20.688 2.953 1 98.44 88 ILE A O 1
ATOM 701 N N . ASP A 1 89 ? 4.57 20.406 0.731 1 98.38 89 ASP A N 1
ATOM 702 C CA . ASP A 1 89 ? 3.258 21.031 0.617 1 98.38 89 ASP A CA 1
ATOM 703 C C . ASP A 1 89 ? 2.15 20.078 1.042 1 98.38 89 ASP A C 1
ATOM 705 O O . ASP A 1 89 ? 2.211 18.875 0.748 1 98.38 89 ASP A O 1
ATOM 709 N N . ILE A 1 90 ? 1.138 20.672 1.659 1 98.75 90 ILE A N 1
ATOM 710 C CA . ILE A 1 90 ? -0.081 19.906 1.91 1 98.75 90 ILE A CA 1
ATOM 711 C C . ILE A 1 90 ? -0.849 19.719 0.604 1 98.75 90 ILE A C 1
ATOM 713 O O . ILE A 1 90 ? -1.141 20.688 -0.099 1 98.75 90 ILE A O 1
ATOM 717 N N . HIS A 1 91 ? -1.084 18.516 0.251 1 98.81 91 HIS A N 1
ATOM 718 C CA . HIS A 1 91 ? -1.83 18.219 -0.967 1 98.81 91 HIS A CA 1
ATOM 719 C C . HIS A 1 91 ? -3.32 18.484 -0.778 1 98.81 91 HIS A C 1
ATOM 721 O O . HIS A 1 91 ? -3.949 19.141 -1.612 1 98.81 91 HIS A O 1
ATOM 727 N N . SER A 1 92 ? -3.92 18 0.375 1 98.69 92 SER A N 1
ATOM 728 C CA . SER A 1 92 ? -5.332 18.219 0.679 1 98.69 92 SER A CA 1
ATOM 729 C C . SER A 1 92 ? -5.625 17.953 2.154 1 98.69 92 SER A C 1
ATOM 731 O O . SER A 1 92 ? -4.914 17.188 2.809 1 98.69 92 SER A O 1
ATOM 733 N N . GLY A 1 93 ? -6.781 18.578 2.662 1 98.31 93 GLY A N 1
ATOM 734 C CA . GLY A 1 93 ? -7.172 18.469 4.059 1 98.31 93 GLY A CA 1
ATOM 735 C C . GLY A 1 93 ? -6.824 19.703 4.879 1 98.31 93 GLY A C 1
ATOM 736 O O . GLY A 1 93 ? -6.496 20.75 4.324 1 98.31 93 GLY A O 1
ATOM 737 N N . PRO A 1 94 ? -6.809 19.641 6.117 1 98.38 94 PRO A N 1
ATOM 738 C CA . PRO A 1 94 ? -7.242 18.469 6.879 1 98.38 94 PRO A CA 1
ATOM 739 C C . PRO A 1 94 ? -8.727 18.156 6.695 1 98.38 94 PRO A C 1
ATOM 741 O O . PRO A 1 94 ? -9.523 19.062 6.441 1 98.38 94 PRO A O 1
ATOM 744 N N . PHE A 1 95 ? -8.992 16.828 6.75 1 98.06 95 PHE A N 1
ATOM 745 C CA . PHE A 1 95 ? -10.359 16.312 6.773 1 98.06 95 PHE A CA 1
ATOM 746 C C . PHE A 1 95 ? -10.695 15.75 8.148 1 98.06 95 PHE A C 1
ATOM 748 O O . PHE A 1 95 ? -9.852 15.156 8.812 1 98.06 95 PHE A O 1
ATOM 755 N N . GLU A 1 96 ? -11.867 15.938 8.562 1 97.44 96 GLU A N 1
ATOM 756 C CA . GLU A 1 96 ? -12.398 15.391 9.805 1 97.44 96 GLU A CA 1
ATOM 757 C C . GLU A 1 96 ? -13.836 14.914 9.625 1 97.44 96 GLU A C 1
ATOM 759 O O . GLU A 1 96 ? -14.766 15.531 10.141 1 97.44 96 GLU A O 1
ATOM 764 N N . PRO A 1 97 ? -13.992 13.789 8.984 1 93.62 97 PRO A N 1
ATOM 765 C CA . PRO A 1 97 ? -15.336 13.32 8.641 1 93.62 97 PRO A CA 1
ATOM 766 C C . PRO A 1 97 ? -16.203 13.047 9.875 1 93.62 97 PRO A C 1
ATOM 768 O O . PRO A 1 97 ? -17.422 13.039 9.781 1 93.62 97 PRO A O 1
ATOM 771 N N . ASN A 1 98 ? -15.617 12.781 10.984 1 91.75 98 ASN A N 1
ATOM 772 C CA . ASN A 1 98 ? -16.25 12.641 12.289 1 91.75 98 ASN A CA 1
ATOM 773 C C . ASN A 1 98 ? -15.297 13 13.422 1 91.75 98 ASN A C 1
ATOM 775 O O . ASN A 1 98 ? -14.109 13.242 13.188 1 91.75 98 ASN A O 1
ATOM 779 N N . PRO A 1 99 ? -15.766 13.023 14.594 1 93.75 99 PRO A N 1
ATOM 780 C CA . PRO A 1 99 ? -14.922 13.531 15.68 1 93.75 99 PRO A CA 1
ATOM 781 C C . PRO A 1 99 ? -13.805 12.562 16.062 1 93.75 99 PRO A C 1
ATOM 783 O O . PRO A 1 99 ? -12.898 12.93 16.812 1 93.75 99 PRO A O 1
ATOM 786 N N . HIS A 1 100 ? -13.766 11.383 15.586 1 94.69 100 HIS A N 1
ATOM 787 C CA . HIS A 1 100 ? -12.836 10.352 16.047 1 94.69 100 HIS A CA 1
ATOM 788 C C . HIS A 1 100 ? -11.664 10.195 15.094 1 94.69 100 HIS A C 1
ATOM 790 O O . HIS A 1 100 ? -10.719 9.469 15.383 1 94.69 100 HIS A O 1
ATOM 796 N N . VAL A 1 101 ? -11.742 10.914 13.953 1 96.56 101 VAL A N 1
ATOM 797 C CA . VAL A 1 101 ? -10.672 10.719 12.984 1 96.56 101 VAL A CA 1
ATOM 798 C C . VAL A 1 101 ? -10.383 12.039 12.273 1 96.56 101 VAL A C 1
ATOM 800 O O . VAL A 1 101 ? -11.305 12.766 11.883 1 96.56 101 VAL A O 1
ATOM 803 N N . LYS A 1 102 ? -9.164 12.43 12.133 1 98.44 102 LYS A N 1
ATOM 804 C CA . LYS A 1 102 ? -8.641 13.594 11.422 1 98.44 102 LYS A CA 1
ATOM 805 C C . LYS A 1 102 ? -7.418 13.227 10.594 1 98.44 102 LYS A C 1
ATOM 807 O O . LYS A 1 102 ? -6.547 12.492 11.055 1 98.44 102 LYS A O 1
ATOM 812 N N . PHE A 1 103 ? -7.383 13.695 9.344 1 98.75 103 PHE A N 1
ATOM 813 C CA . PHE A 1 103 ? -6.227 13.328 8.531 1 98.75 103 PHE A CA 1
ATOM 814 C C . PHE A 1 103 ? -6 14.344 7.418 1 98.75 103 PHE A C 1
ATOM 816 O O . PHE A 1 103 ? -6.848 15.203 7.168 1 98.75 103 PHE A O 1
ATOM 823 N N . PHE A 1 104 ? -4.906 14.328 6.773 1 98.88 104 PHE A N 1
ATOM 824 C CA . PHE A 1 104 ? -4.559 15.102 5.586 1 98.88 104 PHE A CA 1
ATOM 825 C C . PHE A 1 104 ? -3.615 14.312 4.684 1 98.88 104 PHE A C 1
ATOM 827 O O . PHE A 1 104 ? -3.148 13.234 5.055 1 98.88 104 PHE A O 1
ATOM 834 N N . TYR A 1 105 ? -3.395 14.836 3.48 1 98.88 105 TYR A N 1
ATOM 835 C CA . TYR A 1 105 ? -2.555 14.148 2.512 1 98.88 105 TYR A CA 1
ATOM 836 C C . TYR A 1 105 ? -1.385 15.023 2.078 1 98.88 105 TYR A C 1
ATOM 838 O O . TYR A 1 105 ? -1.54 16.234 1.896 1 98.88 105 TYR A O 1
ATOM 846 N N . VAL A 1 106 ? -0.297 14.445 1.862 1 98.88 106 VAL A N 1
ATOM 847 C CA . VAL A 1 106 ? 0.816 14.992 1.094 1 98.88 106 VAL A CA 1
ATOM 848 C C . VAL A 1 106 ? 1.192 14.023 -0.028 1 98.88 106 VAL A C 1
ATOM 850 O O . VAL A 1 106 ? 0.621 12.938 -0.138 1 98.88 106 VAL A O 1
ATOM 853 N N . LEU A 1 107 ? 2.098 14.461 -0.843 1 98.62 107 LEU A N 1
ATOM 854 C CA . LEU A 1 107 ? 2.604 13.586 -1.896 1 98.62 107 LEU A CA 1
ATOM 855 C C . LEU A 1 107 ? 4.047 13.188 -1.619 1 98.62 107 LEU A C 1
ATOM 857 O O . LEU A 1 107 ? 4.859 14.016 -1.192 1 98.62 107 LEU A O 1
ATOM 861 N N . ASP A 1 108 ? 4.336 11.93 -1.814 1 98.5 108 ASP A N 1
ATOM 862 C CA . ASP A 1 108 ? 5.738 11.531 -1.747 1 98.5 108 ASP A CA 1
ATOM 863 C C . ASP A 1 108 ? 6.504 12 -2.982 1 98.5 108 ASP A C 1
ATOM 865 O O . ASP A 1 108 ? 5.922 12.617 -3.881 1 98.5 108 ASP A O 1
ATOM 869 N N . PRO A 1 109 ? 7.754 11.805 -3.123 1 97.88 109 PRO A N 1
ATOM 870 C CA . PRO A 1 109 ? 8.562 12.375 -4.199 1 97.88 109 PRO A CA 1
ATOM 871 C C . PRO A 1 109 ? 8.07 11.977 -5.59 1 97.88 109 PRO A C 1
ATOM 873 O O . PRO A 1 109 ? 8.297 12.711 -6.559 1 97.88 109 PRO A O 1
ATOM 876 N N . ASP A 1 110 ? 7.402 10.82 -5.699 1 97.38 110 ASP A N 1
ATOM 877 C CA . ASP A 1 110 ? 6.969 10.352 -7.008 1 97.38 110 ASP A CA 1
ATOM 878 C C . ASP A 1 110 ? 5.461 10.516 -7.18 1 97.38 110 ASP A C 1
ATOM 880 O O . ASP A 1 110 ? 4.875 9.992 -8.133 1 97.38 110 ASP A O 1
ATOM 884 N N . GLY A 1 111 ? 4.832 11.148 -6.176 1 97.44 111 GLY A N 1
ATOM 885 C CA . GLY A 1 111 ? 3.459 11.57 -6.391 1 97.44 111 GLY A CA 1
ATOM 886 C C . GLY A 1 111 ? 2.447 10.672 -5.703 1 97.44 111 GLY A C 1
ATOM 887 O O . GLY A 1 111 ? 1.238 10.836 -5.887 1 97.44 111 GLY A O 1
ATOM 888 N N . LEU A 1 112 ? 2.912 9.773 -4.973 1 98.38 112 LEU A N 1
ATOM 889 C CA . LEU A 1 112 ? 1.984 8.93 -4.23 1 98.38 112 LEU A CA 1
ATOM 890 C C . LEU A 1 112 ? 1.37 9.695 -3.061 1 98.38 112 LEU A C 1
ATOM 892 O O . LEU A 1 112 ? 2.076 10.391 -2.33 1 98.38 112 LEU A O 1
ATOM 896 N N . LYS A 1 113 ? 0.081 9.508 -2.879 1 98.62 113 LYS A N 1
ATOM 897 C CA . LYS A 1 113 ? -0.596 10.141 -1.748 1 98.62 113 LYS A CA 1
ATOM 898 C C . LYS A 1 113 ? -0.247 9.438 -0.439 1 98.62 113 LYS A C 1
ATOM 900 O O . LYS A 1 113 ? -0.381 8.211 -0.328 1 98.62 113 LYS A O 1
ATOM 905 N N . ILE A 1 114 ? 0.194 10.203 0.47 1 98.88 114 ILE A N 1
ATOM 906 C CA . ILE A 1 114 ? 0.474 9.758 1.83 1 98.88 114 ILE A CA 1
ATOM 907 C C . ILE A 1 114 ? -0.486 10.438 2.805 1 98.88 114 ILE A C 1
ATOM 909 O O . ILE A 1 114 ? -0.566 11.664 2.852 1 98.88 114 ILE A O 1
ATOM 913 N N . GLN A 1 115 ? -1.167 9.602 3.494 1 98.88 115 GLN A N 1
ATOM 914 C CA . GLN A 1 115 ? -2.117 10.086 4.492 1 98.88 115 GLN A CA 1
ATOM 915 C C . GLN A 1 115 ? -1.51 10.055 5.891 1 98.88 115 GLN A C 1
ATOM 917 O O . GLN A 1 115 ? -0.931 9.039 6.297 1 98.88 115 GLN A O 1
ATOM 922 N N . PHE A 1 116 ? -1.548 11.125 6.574 1 98.81 116 PHE A N 1
ATOM 923 C CA . PHE A 1 116 ? -1.27 11.156 8.008 1 98.81 116 PHE A CA 1
ATOM 924 C C . PHE A 1 116 ? -2.561 11.273 8.805 1 98.81 116 PHE A C 1
ATOM 926 O O . PHE A 1 116 ? -3.326 12.227 8.625 1 98.81 116 PHE A O 1
ATOM 933 N N . VAL A 1 117 ? -2.773 10.32 9.719 1 98.62 117 VAL A N 1
ATOM 934 C CA . VAL A 1 117 ? -4.09 10.188 10.328 1 98.62 117 VAL A CA 1
ATOM 935 C C . VAL A 1 117 ? -3.951 10.156 11.852 1 98.62 117 VAL A C 1
ATOM 937 O O . VAL A 1 117 ? -3.037 9.531 12.383 1 98.62 117 VAL A O 1
ATOM 940 N N . GLU A 1 118 ? -4.785 10.906 12.484 1 98.19 118 GLU A N 1
ATOM 941 C CA . GLU A 1 118 ? -4.961 10.961 13.938 1 98.19 118 GLU A CA 1
ATOM 942 C C . GLU A 1 118 ? -6.273 10.32 14.359 1 98.19 118 GLU A C 1
ATOM 944 O O . GLU A 1 118 ? -7.344 10.711 13.891 1 98.19 118 GLU A O 1
ATOM 949 N N . LYS A 1 119 ? -6.137 9.227 15.125 1 92.75 119 LYS A N 1
ATOM 950 C CA . LYS A 1 119 ? -7.32 8.664 15.766 1 92.75 119 LYS A CA 1
ATOM 951 C C . LYS A 1 119 ? -7.492 9.203 17.188 1 92.75 119 LYS A C 1
ATOM 953 O O . LYS A 1 119 ? -6.594 9.062 18.016 1 92.75 119 LYS A O 1
ATOM 958 N N . LYS A 1 120 ? -8.547 9.992 17.328 1 82.25 120 LYS A N 1
ATOM 959 C CA . LYS A 1 120 ? -8.836 10.656 18.594 1 82.25 120 LYS A CA 1
ATOM 960 C C . LYS A 1 120 ? -9.523 9.711 19.578 1 82.25 120 LYS A C 1
ATOM 962 O O . LYS A 1 120 ? -10.273 8.82 19.156 1 82.25 120 LYS A O 1
ATOM 967 N N . MET B 1 1 ? 6.574 5.262 13.578 1 75.44 1 MET B N 1
ATOM 968 C CA . MET B 1 1 ? 5.242 5.488 13.023 1 75.44 1 MET B CA 1
ATOM 969 C C . MET B 1 1 ? 4.617 4.18 12.555 1 75.44 1 MET B C 1
ATOM 971 O O . MET B 1 1 ? 5.332 3.232 12.219 1 75.44 1 MET B O 1
ATOM 975 N N . LYS B 1 2 ? 3.287 4.148 12.695 1 91.5 2 LYS B N 1
ATOM 976 C CA . LYS B 1 2 ? 2.562 2.914 12.414 1 91.5 2 LYS B CA 1
ATOM 977 C C . LYS B 1 2 ? 1.881 2.975 11.055 1 91.5 2 LYS B C 1
ATOM 979 O O . LYS B 1 2 ? 1.184 3.943 10.742 1 91.5 2 LYS B O 1
ATOM 984 N N . PHE B 1 3 ? 2.199 2.086 10.156 1 96.94 3 PHE B N 1
ATOM 985 C CA . PHE B 1 3 ? 1.499 1.917 8.891 1 96.94 3 PHE B CA 1
ATOM 986 C C . PHE B 1 3 ? 0.108 1.336 9.109 1 96.94 3 PHE B C 1
ATOM 988 O O . PHE B 1 3 ? -0.037 0.14 9.375 1 96.94 3 PHE B O 1
ATOM 995 N N . CYS B 1 4 ? -0.886 2.115 8.984 1 96.62 4 CYS B N 1
ATOM 996 C CA . CYS B 1 4 ? -2.24 1.749 9.391 1 96.62 4 CYS B CA 1
ATOM 997 C C . CYS B 1 4 ? -2.941 0.958 8.289 1 96.62 4 CYS B C 1
ATOM 999 O O . CYS B 1 4 ? -3.416 -0.155 8.531 1 96.62 4 CYS B O 1
ATOM 1001 N N . TRP B 1 5 ? -2.971 1.59 7.082 1 97.75 5 TRP B N 1
ATOM 1002 C CA . TRP B 1 5 ? -3.729 0.964 6.004 1 97.75 5 TRP B CA 1
ATOM 1003 C C . TRP B 1 5 ? -3.236 1.446 4.641 1 97.75 5 TRP B C 1
ATOM 1005 O O . TRP B 1 5 ? -2.639 2.52 4.535 1 97.75 5 TRP B O 1
ATOM 1015 N N . CYS B 1 6 ? -3.385 0.637 3.664 1 98.44 6 CYS B N 1
ATOM 1016 C CA . CYS B 1 6 ? -3.367 1.021 2.258 1 98.44 6 CYS B CA 1
ATOM 1017 C C . CYS B 1 6 ? -4.785 1.222 1.73 1 98.44 6 CYS B C 1
ATOM 1019 O O . CYS B 1 6 ? -5.605 0.305 1.781 1 98.44 6 CYS B O 1
ATOM 1021 N N . THR B 1 7 ? -5.051 2.395 1.241 1 98.44 7 THR B N 1
ATOM 1022 C CA . THR B 1 7 ? -6.395 2.699 0.754 1 98.44 7 THR B CA 1
ATOM 1023 C C . THR B 1 7 ? -6.461 2.561 -0.764 1 98.44 7 THR B C 1
ATOM 1025 O O . THR B 1 7 ? -5.641 3.135 -1.482 1 98.44 7 THR B O 1
ATOM 1028 N N . LEU B 1 8 ? -7.414 1.824 -1.214 1 98.12 8 LEU B N 1
ATOM 1029 C CA . LEU B 1 8 ? -7.727 1.648 -2.629 1 98.12 8 LEU B CA 1
ATOM 1030 C C . LEU B 1 8 ? -9.125 2.156 -2.943 1 98.12 8 LEU B C 1
ATOM 1032 O O . LEU B 1 8 ? -10.109 1.682 -2.367 1 98.12 8 LEU B O 1
ATOM 1036 N N . ARG B 1 9 ? -9.211 3.137 -3.785 1 97.56 9 ARG B N 1
ATOM 1037 C CA . ARG B 1 9 ? -10.508 3.4 -4.395 1 97.56 9 ARG B CA 1
ATOM 1038 C C . ARG B 1 9 ? -10.852 2.332 -5.426 1 97.56 9 ARG B C 1
ATOM 1040 O O . ARG B 1 9 ? -10.016 1.964 -6.254 1 97.56 9 ARG B O 1
ATOM 1047 N N . VAL B 1 10 ? -12.047 1.848 -5.359 1 97.62 10 VAL B N 1
ATOM 1048 C CA . VAL B 1 10 ? -12.406 0.732 -6.23 1 97.62 10 VAL B CA 1
ATOM 1049 C C . VAL B 1 10 ? -13.688 1.061 -6.992 1 97.62 10 VAL B C 1
ATOM 1051 O O . VAL B 1 10 ? -14.523 1.829 -6.512 1 97.62 10 VAL B O 1
ATOM 1054 N N . SER B 1 11 ? -13.891 0.494 -8.125 1 97.06 11 SER B N 1
ATOM 1055 C CA . SER B 1 11 ? -15.023 0.785 -9 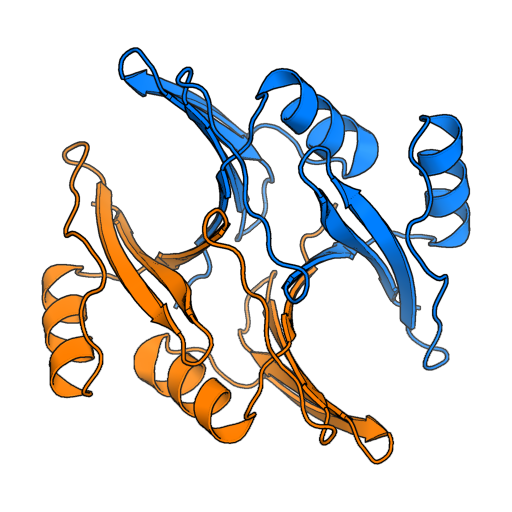1 97.06 11 SER B CA 1
ATOM 1056 C C . SER B 1 11 ? -16.25 -0.019 -8.594 1 97.06 11 SER B C 1
ATOM 1058 O O . SER B 1 11 ? -17.375 0.376 -8.891 1 97.06 11 SER B O 1
ATOM 1060 N N . ASN B 1 12 ? -16.047 -1.171 -7.949 1 97 12 ASN B N 1
ATOM 1061 C CA . ASN B 1 12 ? -17.109 -2.082 -7.531 1 97 12 ASN B CA 1
ATOM 1062 C C . ASN B 1 12 ? -16.75 -2.801 -6.23 1 97 12 ASN B C 1
ATOM 1064 O O . ASN B 1 12 ? -15.867 -3.66 -6.219 1 97 12 ASN B O 1
ATOM 1068 N N . MET B 1 13 ? -17.469 -2.484 -5.188 1 97.25 13 MET B N 1
ATOM 1069 C CA . MET B 1 13 ? -17.141 -2.979 -3.852 1 97.25 13 MET B CA 1
ATOM 1070 C C . MET B 1 13 ? -17.234 -4.5 -3.797 1 97.25 13 MET B C 1
ATOM 1072 O O . MET B 1 13 ? -16.312 -5.164 -3.314 1 97.25 13 MET B O 1
ATOM 1076 N N . GLU B 1 14 ? -18.312 -5.027 -4.309 1 97.88 14 GLU B N 1
ATOM 1077 C CA . GLU B 1 14 ? -18.531 -6.469 -4.219 1 97.88 14 GLU B CA 1
ATOM 1078 C C . GLU B 1 14 ? -17.453 -7.242 -4.965 1 97.88 14 GLU B C 1
ATOM 1080 O O . GLU B 1 14 ? -16.969 -8.266 -4.477 1 97.88 14 GLU B O 1
ATOM 1085 N N . GLU B 1 15 ? -17.094 -6.805 -6.113 1 97.75 15 GLU B N 1
ATOM 1086 C CA . GLU B 1 15 ? -16.031 -7.457 -6.887 1 97.75 15 GLU B CA 1
ATOM 1087 C C . GLU B 1 15 ? -14.703 -7.414 -6.152 1 97.75 15 GLU B C 1
ATOM 1089 O O . GLU B 1 15 ? -13.977 -8.414 -6.105 1 97.75 15 GLU B O 1
ATOM 1094 N N . SER B 1 16 ? -14.422 -6.285 -5.621 1 98.38 16 SER B N 1
ATOM 1095 C CA . SER B 1 16 ? -13.164 -6.137 -4.891 1 98.38 16 SER B CA 1
ATOM 1096 C C . SER B 1 16 ? -13.148 -7 -3.635 1 98.38 16 SER B C 1
ATOM 1098 O O . SER B 1 16 ? -12.164 -7.68 -3.354 1 98.38 16 SER B O 1
ATOM 1100 N N . LEU B 1 17 ? -14.234 -6.988 -2.92 1 98.62 17 LEU B N 1
ATOM 1101 C CA . LEU B 1 17 ? -14.312 -7.805 -1.714 1 98.62 17 LEU B CA 1
ATOM 1102 C C . LEU B 1 17 ? -14.148 -9.281 -2.047 1 98.62 17 LEU B C 1
ATOM 1104 O O . LEU B 1 17 ? -13.445 -10.008 -1.341 1 98.62 17 LEU B O 1
ATOM 1108 N N . LYS B 1 18 ? -14.797 -9.719 -3.062 1 98.31 18 LYS B N 1
ATOM 1109 C CA . LYS B 1 18 ? -14.664 -11.109 -3.494 1 98.31 18 LYS B CA 1
ATOM 1110 C C . LYS B 1 18 ? -13.211 -11.461 -3.777 1 98.31 18 LYS B C 1
ATOM 1112 O O . LYS B 1 18 ? -12.727 -12.516 -3.352 1 98.31 18 LYS B O 1
ATOM 1117 N N . PHE B 1 19 ? -12.531 -10.609 -4.453 1 98.75 19 PHE B N 1
ATOM 1118 C CA . PHE B 1 19 ? -11.133 -10.852 -4.789 1 98.75 19 PHE B CA 1
ATOM 1119 C C . PHE B 1 19 ? -10.281 -10.922 -3.533 1 98.75 19 PHE B C 1
ATOM 1121 O O . PHE B 1 19 ? -9.547 -11.898 -3.33 1 98.75 19 PHE B O 1
ATOM 1128 N N . TYR B 1 20 ? -10.344 -9.945 -2.713 1 98.69 20 TYR B N 1
ATOM 1129 C CA . TYR B 1 20 ? -9.438 -9.836 -1.575 1 98.69 20 TYR B CA 1
ATOM 1130 C C . TYR B 1 20 ? -9.773 -10.867 -0.506 1 98.69 20 TYR B C 1
ATOM 1132 O O . TYR B 1 20 ? -8.891 -11.352 0.207 1 98.69 20 TYR B O 1
ATOM 1140 N N . GLN B 1 21 ? -11.062 -11.258 -0.424 1 98.06 21 GLN B N 1
ATOM 1141 C CA . GLN B 1 21 ? -11.43 -12.297 0.529 1 98.06 21 GLN B CA 1
ATOM 1142 C C . GLN B 1 21 ? -11.07 -13.68 -0.002 1 98.06 21 GLN B C 1
ATOM 1144 O O . GLN B 1 21 ? -10.422 -14.469 0.69 1 98.06 21 GLN B O 1
ATOM 1149 N N . ARG B 1 22 ? -11.414 -13.93 -1.209 1 97.5 22 ARG B N 1
ATOM 1150 C CA . ARG B 1 22 ? -11.32 -15.289 -1.73 1 97.5 22 ARG B CA 1
ATOM 1151 C C . ARG B 1 22 ? -9.922 -15.57 -2.27 1 97.5 22 ARG B C 1
ATOM 1153 O O . ARG B 1 22 ? -9.375 -16.656 -2.066 1 97.5 22 ARG B O 1
ATOM 1160 N N . ILE B 1 23 ? -9.375 -14.617 -2.986 1 98.19 23 ILE B N 1
ATOM 1161 C CA . ILE B 1 23 ? -8.102 -14.859 -3.65 1 98.19 23 ILE B CA 1
ATOM 1162 C C . ILE B 1 23 ? -6.953 -14.523 -2.703 1 98.19 23 ILE B C 1
ATOM 1164 O O . ILE B 1 23 ? -6.066 -15.344 -2.48 1 98.19 23 ILE B O 1
ATOM 1168 N N . VAL B 1 24 ? -7.012 -13.367 -2.129 1 98.31 24 VAL B N 1
ATOM 1169 C CA . VAL B 1 24 ? -5.914 -12.953 -1.261 1 98.31 24 VAL B CA 1
ATOM 1170 C C . VAL B 1 24 ? -6.078 -13.586 0.119 1 98.31 24 VAL B C 1
ATOM 1172 O O . VAL B 1 24 ? -5.094 -13.844 0.814 1 98.31 24 VAL B O 1
ATOM 1175 N N . GLY B 1 25 ? -7.352 -13.789 0.519 1 97.44 25 GLY B N 1
ATOM 1176 C CA . GLY B 1 25 ? -7.609 -14.5 1.76 1 97.44 25 GLY B CA 1
ATOM 1177 C C . GLY B 1 25 ? -7.727 -13.586 2.963 1 97.44 25 GLY B C 1
ATOM 1178 O O . GLY B 1 25 ? -7.453 -13.992 4.094 1 97.44 25 GLY B O 1
ATOM 1179 N N . LEU B 1 26 ? -8.117 -12.383 2.766 1 97.81 26 LEU B N 1
ATOM 1180 C CA . LEU B 1 26 ? -8.266 -11.438 3.871 1 97.81 26 LEU B CA 1
ATOM 1181 C C . LEU B 1 26 ? -9.68 -11.484 4.438 1 97.81 26 LEU B C 1
ATOM 1183 O O . LEU B 1 26 ? -10.648 -11.641 3.688 1 97.81 26 LEU B O 1
ATOM 1187 N N . GLU B 1 27 ? -9.773 -11.242 5.688 1 97.06 27 GLU B N 1
ATOM 1188 C CA . GLU B 1 27 ? -11.078 -11.156 6.328 1 97.06 27 GLU B CA 1
ATOM 1189 C C . GLU B 1 27 ? -11.57 -9.711 6.375 1 97.06 27 GLU B C 1
ATOM 1191 O O . GLU B 1 27 ? -10.781 -8.789 6.594 1 97.06 27 GLU B O 1
ATOM 1196 N N . ILE B 1 28 ? -12.875 -9.547 6.246 1 97.75 28 ILE B N 1
ATOM 1197 C CA . ILE B 1 28 ? -13.469 -8.234 6.453 1 97.75 28 ILE B CA 1
ATOM 1198 C C . ILE B 1 28 ? -13.531 -7.926 7.945 1 97.75 28 ILE B C 1
ATOM 1200 O O . ILE B 1 2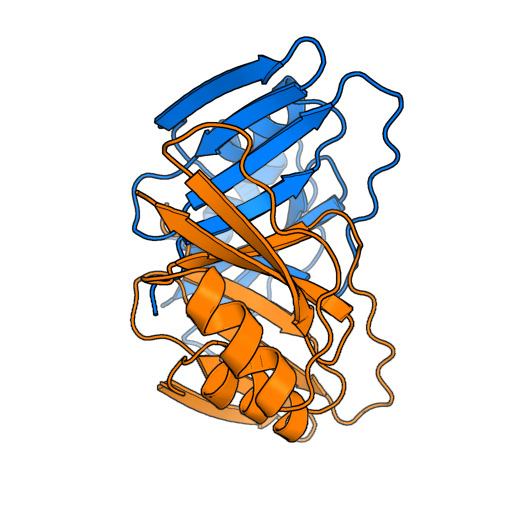8 ? -14.109 -8.695 8.719 1 97.75 28 ILE B O 1
ATOM 1204 N N . VAL B 1 29 ? -13.039 -6.859 8.359 1 97.06 29 VAL B N 1
ATOM 1205 C CA . VAL B 1 29 ? -13.031 -6.516 9.773 1 97.06 29 VAL B CA 1
ATOM 1206 C C . VAL B 1 29 ? -14.07 -5.43 10.055 1 97.06 29 VAL B C 1
ATOM 1208 O O . VAL B 1 29 ? -14.602 -5.344 11.164 1 97.06 29 VAL B O 1
ATOM 1211 N N . GLU B 1 30 ? -14.305 -4.574 9.133 1 97.31 30 GLU B N 1
ATOM 1212 C CA . GLU B 1 30 ? -15.312 -3.514 9.195 1 97.31 30 GLU B CA 1
ATOM 1213 C C . GLU B 1 30 ? -15.859 -3.199 7.805 1 97.31 30 GLU B C 1
ATOM 1215 O O . GLU B 1 30 ? -15.133 -3.27 6.812 1 97.31 30 GLU B O 1
ATOM 1220 N N . ARG B 1 31 ? -17.062 -2.977 7.711 1 98.19 31 ARG B N 1
ATOM 1221 C CA . ARG B 1 31 ? -17.75 -2.539 6.496 1 98.19 31 ARG B CA 1
ATOM 1222 C C . ARG B 1 31 ? -18.922 -1.616 6.828 1 98.19 31 ARG B C 1
ATOM 1224 O O . ARG B 1 31 ? -19.781 -1.964 7.637 1 98.19 31 ARG B O 1
ATOM 1231 N N . PHE B 1 32 ? -18.875 -0.404 6.281 1 97.69 32 PHE B N 1
ATOM 1232 C CA . PHE B 1 32 ? -19.891 0.562 6.652 1 97.69 32 PHE B CA 1
ATOM 1233 C C . PHE B 1 32 ? -20.078 1.606 5.559 1 97.69 32 PHE B C 1
ATOM 1235 O O . PHE B 1 32 ? -19.219 1.753 4.684 1 97.69 32 PHE B O 1
ATOM 1242 N N . GLN B 1 33 ? -21.203 2.334 5.672 1 96.12 33 GLN B N 1
ATOM 1243 C CA . GLN B 1 33 ? -21.453 3.469 4.793 1 96.12 33 GLN B CA 1
ATOM 1244 C C . GLN B 1 33 ? -20.844 4.75 5.355 1 96.12 33 GLN B C 1
ATOM 1246 O O . GLN B 1 33 ? -21.062 5.082 6.523 1 96.12 33 GLN B O 1
ATOM 1251 N N . ALA B 1 34 ? -19.984 5.383 4.559 1 92.88 34 ALA B N 1
ATOM 1252 C CA . ALA B 1 34 ? -19.469 6.703 4.895 1 92.88 34 ALA B CA 1
ATOM 1253 C C . ALA B 1 34 ? -20.219 7.801 4.145 1 92.88 34 ALA B C 1
ATOM 1255 O O . ALA B 1 34 ? -19.656 8.422 3.23 1 92.88 34 ALA B O 1
ATOM 1256 N N . GLY B 1 35 ? -21.422 8.055 4.535 1 90.06 35 GLY B N 1
ATOM 1257 C CA . GLY B 1 35 ? -22.328 8.914 3.803 1 90.06 35 GLY B CA 1
ATOM 1258 C C . GLY B 1 35 ? -23.172 8.172 2.785 1 90.06 35 GLY B C 1
ATOM 1259 O O . GLY B 1 35 ? -23.078 6.949 2.672 1 90.06 35 GLY B O 1
ATOM 1260 N N . PRO B 1 36 ? -23.938 8.852 2.045 1 91.06 36 PRO B N 1
ATOM 1261 C CA . PRO B 1 36 ? -24.938 8.219 1.179 1 91.06 36 PRO B CA 1
ATOM 1262 C C . PRO B 1 36 ? -24.328 7.586 -0.066 1 91.06 36 PRO B C 1
ATOM 1264 O O . PRO B 1 36 ? -24.906 6.66 -0.644 1 91.06 36 PRO B O 1
ATOM 1267 N N . GLU B 1 37 ? -23.141 7.992 -0.404 1 94.19 37 GLU B N 1
ATOM 1268 C CA . GLU B 1 37 ? -22.641 7.57 -1.713 1 94.19 37 GLU B CA 1
ATOM 1269 C C . GLU B 1 37 ? -21.344 6.797 -1.586 1 94.19 37 GLU B C 1
ATOM 1271 O O . GLU B 1 37 ? -20.766 6.375 -2.59 1 94.19 37 GLU B O 1
ATOM 1276 N N . THR B 1 38 ? -20.906 6.676 -0.386 1 95.88 38 THR B N 1
ATOM 1277 C CA . THR B 1 38 ? -19.594 6.074 -0.219 1 95.88 38 THR B CA 1
ATOM 1278 C C . THR B 1 38 ? -19.656 4.902 0.758 1 95.88 38 THR B C 1
ATOM 1280 O O . THR B 1 38 ? -20.234 5.02 1.841 1 95.88 38 THR B O 1
ATOM 1283 N N . GLU B 1 39 ? -19.141 3.818 0.356 1 97.44 39 GLU B N 1
ATOM 1284 C CA . GLU B 1 39 ? -18.969 2.639 1.201 1 97.44 39 GLU B CA 1
ATOM 1285 C C . GLU B 1 39 ? -17.5 2.363 1.471 1 97.44 39 GLU B C 1
ATOM 1287 O O . GLU B 1 39 ? -16.656 2.492 0.573 1 97.44 39 GLU B O 1
ATOM 1292 N N . ILE B 1 40 ? -17.203 1.924 2.684 1 98.06 40 ILE B N 1
ATOM 1293 C CA . ILE B 1 40 ? -15.828 1.63 3.08 1 98.06 40 ILE B CA 1
ATOM 1294 C C . ILE B 1 40 ? -15.758 0.237 3.703 1 98.06 40 ILE B C 1
ATOM 1296 O O . ILE B 1 40 ? -16.656 -0.162 4.449 1 98.06 40 ILE B O 1
ATOM 1300 N N . ALA B 1 41 ? -14.773 -0.482 3.404 1 98.5 41 ALA B N 1
ATOM 1301 C CA . ALA B 1 41 ? -14.477 -1.766 4.035 1 98.5 41 ALA B CA 1
ATOM 1302 C C . ALA B 1 41 ? -13 -1.866 4.41 1 98.5 41 ALA B C 1
ATOM 1304 O O . ALA B 1 41 ? -12.125 -1.465 3.637 1 98.5 41 ALA B O 1
ATOM 1305 N N . PHE B 1 42 ? -12.711 -2.348 5.566 1 98.31 42 PHE B N 1
ATOM 1306 C CA . PHE B 1 42 ? -11.367 -2.693 5.996 1 98.31 42 PHE B CA 1
ATOM 1307 C C . PHE B 1 42 ? -11.172 -4.203 6.016 1 98.31 42 PHE B C 1
ATOM 1309 O O . PHE B 1 42 ? -12.031 -4.938 6.512 1 98.31 42 PHE B O 1
ATOM 1316 N N . LEU B 1 43 ? -10.078 -4.598 5.473 1 98.5 43 LEU B N 1
ATOM 1317 C CA . LEU B 1 43 ? -9.758 -6.023 5.426 1 98.5 43 LEU B CA 1
ATOM 1318 C C . LEU B 1 43 ? -8.406 -6.301 6.066 1 98.5 43 LEU B C 1
ATOM 1320 O O . LEU B 1 43 ? -7.457 -5.535 5.879 1 98.5 43 LEU B O 1
ATOM 1324 N N . GLY B 1 44 ? -8.297 -7.434 6.719 1 96.19 44 GLY B N 1
ATOM 1325 C CA . GLY B 1 44 ? -7.059 -7.898 7.328 1 96.19 44 GLY B CA 1
ATOM 1326 C C . GLY B 1 44 ? -7.027 -7.707 8.836 1 96.19 44 GLY B C 1
ATOM 1327 O O . GLY B 1 44 ? -7.523 -6.703 9.344 1 96.19 44 GLY B O 1
ATOM 1328 N N . ASP B 1 45 ? -6.41 -8.562 9.562 1 88.06 45 ASP B N 1
ATOM 1329 C CA . ASP B 1 45 ? -6.387 -8.508 11.023 1 88.06 45 ASP B CA 1
ATOM 1330 C C . ASP B 1 45 ? -4.988 -8.188 11.539 1 88.06 45 ASP B C 1
ATOM 1332 O O . ASP B 1 45 ? -4.73 -8.25 12.742 1 88.06 45 ASP B O 1
ATOM 1336 N N . GLY B 1 46 ? -4.113 -7.895 10.734 1 90.56 46 GLY B N 1
ATOM 1337 C CA . GLY B 1 46 ? -2.775 -7.488 11.148 1 90.56 46 GLY B CA 1
ATOM 1338 C C . GLY B 1 46 ? -2.67 -6.008 11.445 1 90.56 46 GLY B C 1
ATOM 1339 O O . GLY B 1 46 ? -3.684 -5.332 11.633 1 90.56 46 GLY B O 1
ATOM 1340 N N . GLU B 1 47 ? -1.47 -5.516 11.633 1 92.75 47 GLU B N 1
ATOM 1341 C CA . GLU B 1 47 ? -1.189 -4.117 11.953 1 92.75 47 GLU B CA 1
ATOM 1342 C C . GLU B 1 47 ? -1.63 -3.189 10.828 1 92.75 47 GLU B C 1
ATOM 1344 O O . GLU B 1 47 ? -2.172 -2.111 11.078 1 92.75 47 GLU B O 1
ATOM 1349 N N . THR B 1 48 ? -1.353 -3.6 9.617 1 96.88 48 THR B N 1
ATOM 1350 C CA . THR B 1 48 ? -1.711 -2.83 8.43 1 96.88 48 THR B CA 1
ATOM 1351 C C . THR B 1 48 ? -2.887 -3.475 7.707 1 96.88 48 THR B C 1
ATOM 1353 O O . THR B 1 48 ? -2.883 -4.684 7.453 1 96.88 48 THR B O 1
ATOM 1356 N N . LYS B 1 49 ? -3.865 -2.691 7.375 1 97.69 49 LYS B N 1
ATOM 1357 C CA . LYS B 1 49 ? -5.062 -3.201 6.711 1 97.69 49 LYS B CA 1
ATOM 1358 C C . LYS B 1 49 ? -5.145 -2.701 5.273 1 97.69 49 LYS B C 1
ATOM 1360 O O . LYS B 1 49 ? -4.461 -1.745 4.898 1 97.69 49 LYS B O 1
ATOM 1365 N N . ILE B 1 50 ? -5.969 -3.326 4.512 1 98.62 50 ILE B N 1
ATOM 1366 C CA . ILE B 1 50 ? -6.438 -2.801 3.234 1 98.62 50 ILE B CA 1
ATOM 1367 C C . ILE B 1 50 ? -7.77 -2.078 3.432 1 98.62 50 ILE B C 1
ATOM 1369 O O . ILE B 1 50 ? -8.703 -2.637 4.004 1 98.62 50 ILE B O 1
ATOM 1373 N N . GLU B 1 51 ? -7.828 -0.874 3.062 1 98.62 51 GLU B N 1
ATOM 1374 C CA . GLU B 1 51 ? -9.07 -0.113 3.045 1 98.62 51 GLU B CA 1
ATOM 1375 C C . GLU B 1 51 ? -9.609 0.036 1.623 1 98.62 51 GLU B C 1
ATOM 1377 O O . GLU B 1 51 ? -8.922 0.58 0.752 1 98.62 51 GLU B O 1
ATOM 1382 N N . LEU B 1 52 ? -10.758 -0.464 1.391 1 98.5 52 LEU B N 1
ATOM 1383 C CA . LEU B 1 52 ? -11.453 -0.268 0.123 1 98.5 52 LEU B CA 1
ATOM 1384 C C . LEU B 1 52 ? -12.484 0.854 0.234 1 98.5 52 LEU B C 1
ATOM 1386 O O . LEU B 1 52 ? -13.281 0.88 1.175 1 98.5 52 LEU B O 1
ATOM 1390 N N . VAL B 1 53 ? -12.461 1.778 -0.683 1 97.56 53 VAL B N 1
ATOM 1391 C CA . VAL B 1 53 ? -13.414 2.883 -0.732 1 97.56 53 VAL B CA 1
ATOM 1392 C C . VAL B 1 53 ? -14.148 2.873 -2.072 1 97.56 53 VAL B C 1
ATOM 1394 O O . VAL B 1 53 ? -13.523 3.004 -3.129 1 97.56 53 VAL B O 1
ATOM 1397 N N . CYS B 1 54 ? -15.406 2.748 -2.068 1 97.5 54 CYS B N 1
ATOM 1398 C CA . CYS B 1 54 ? -16.234 2.725 -3.271 1 97.5 54 CYS B CA 1
ATOM 1399 C C . CYS B 1 54 ? -17.266 3.838 -3.242 1 97.5 54 CYS B C 1
ATOM 1401 O O . CYS B 1 54 ? -18.109 3.885 -2.342 1 97.5 54 CYS B O 1
ATOM 1403 N N . THR B 1 55 ? -17.203 4.684 -4.223 1 94.94 55 THR B N 1
ATOM 1404 C CA . THR B 1 55 ? -18.172 5.777 -4.348 1 94.94 55 THR B CA 1
ATOM 1405 C C . THR B 1 55 ? -19.109 5.539 -5.523 1 94.94 55 THR B C 1
ATOM 1407 O O . THR B 1 55 ? -18.688 5.039 -6.57 1 94.94 55 THR B O 1
ATOM 1410 N N . GLN B 1 56 ? -20.375 5.652 -5.379 1 84.56 56 GLN B N 1
ATOM 1411 C CA . GLN B 1 56 ? -21.422 5.359 -6.352 1 84.56 56 GLN B CA 1
ATOM 1412 C C . GLN B 1 56 ? -21.266 6.227 -7.598 1 84.56 56 GLN B C 1
ATOM 1414 O O . GLN B 1 56 ? -21.734 5.859 -8.68 1 84.56 56 GLN B O 1
ATOM 1419 N N . GLN B 1 57 ? -20.625 7.25 -7.504 1 75.56 57 GLN B N 1
ATOM 1420 C CA . GLN B 1 57 ? -20.469 8.062 -8.711 1 75.56 57 GLN B CA 1
ATOM 1421 C C . GLN B 1 57 ? -19.453 7.438 -9.656 1 75.56 57 GLN B C 1
ATOM 1423 O O . GLN B 1 57 ? -18.594 6.652 -9.242 1 75.56 57 GLN B O 1
ATOM 1428 N N . ASP B 1 58 ? -19.797 7.465 -11.016 1 62.31 58 ASP B N 1
ATOM 1429 C CA . ASP B 1 58 ? -18.953 6.887 -12.062 1 62.31 58 ASP B CA 1
ATOM 1430 C C . ASP B 1 58 ? -17.484 7.176 -11.82 1 62.31 58 ASP B C 1
ATOM 1432 O O . ASP B 1 58 ? -17.031 8.32 -11.961 1 62.31 58 ASP B O 1
ATOM 1436 N N . GLN B 1 59 ? -16.844 6.078 -11.258 1 77.31 59 GLN B N 1
ATOM 1437 C CA . GLN B 1 59 ? -15.445 6.363 -10.938 1 77.31 59 GLN B CA 1
ATOM 1438 C C . GLN B 1 59 ? -14.5 5.617 -11.875 1 77.31 59 GLN B C 1
ATOM 1440 O O . GLN B 1 59 ? -14.688 4.426 -12.133 1 77.31 59 GLN B O 1
ATOM 1445 N N . VAL B 1 60 ? -13.797 6.344 -12.641 1 88.44 60 VAL B N 1
ATOM 1446 C CA . VAL B 1 60 ? -12.625 5.809 -13.32 1 88.44 60 VAL B CA 1
ATOM 1447 C C . VAL B 1 60 ? -11.461 5.68 -12.344 1 88.44 60 VAL B C 1
ATOM 1449 O O . VAL B 1 60 ? -11.07 6.66 -11.695 1 88.44 60 VAL B O 1
ATOM 1452 N N . ILE B 1 61 ? -11.109 4.422 -12.242 1 94.56 61 ILE B N 1
ATOM 1453 C CA . ILE B 1 61 ? -10.039 4.156 -11.289 1 94.56 61 ILE B CA 1
ATOM 1454 C C . ILE B 1 61 ? -8.688 4.238 -12 1 94.56 61 ILE B C 1
ATOM 1456 O O . ILE B 1 61 ? -8.492 3.629 -13.055 1 94.56 61 ILE B O 1
ATOM 1460 N N . ASN B 1 62 ? -7.855 4.9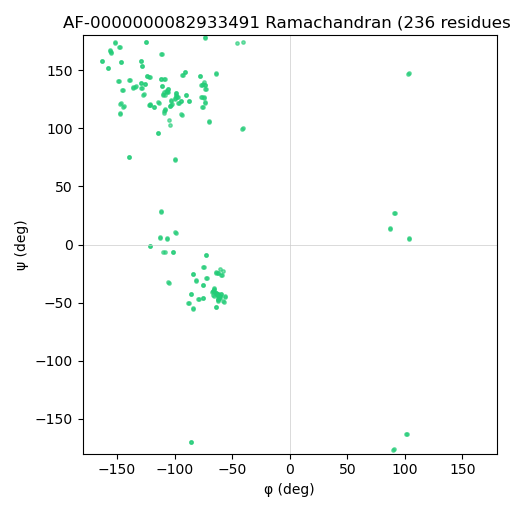65 -11.461 1 94.5 62 ASN B N 1
ATOM 1461 C CA . ASN B 1 62 ? -6.48 5.078 -11.93 1 94.5 62 ASN B CA 1
ATOM 1462 C C . ASN B 1 62 ? -5.492 4.535 -10.898 1 94.5 62 ASN B C 1
ATOM 1464 O O . ASN B 1 62 ? -5.055 5.262 -10.008 1 94.5 62 ASN B O 1
ATOM 1468 N N . ILE B 1 63 ? -5.191 3.248 -11.227 1 91.62 63 ILE B N 1
ATOM 1469 C CA . ILE B 1 63 ? -4.207 2.617 -10.352 1 91.62 63 ILE B CA 1
ATOM 1470 C C . ILE B 1 63 ? -2.861 2.537 -11.07 1 91.62 63 ILE B C 1
ATOM 1472 O O . ILE B 1 63 ? -2.793 2.182 -12.25 1 91.62 63 ILE B O 1
ATOM 1476 N N . GLY B 1 64 ? -1.977 3.146 -10.859 1 92 64 GLY B N 1
ATOM 1477 C CA . GLY B 1 64 ? -0.646 3.178 -11.445 1 92 64 GLY B CA 1
ATOM 1478 C C . GLY B 1 64 ? -0.04 1.799 -11.625 1 92 64 GLY B C 1
ATOM 1479 O O . GLY B 1 64 ? -0.661 0.792 -11.273 1 92 64 GLY B O 1
ATOM 1480 N N . GLN B 1 65 ? 1.127 1.714 -12.273 1 94.06 65 GLN B N 1
ATOM 1481 C CA . GLN B 1 65 ? 1.792 0.457 -12.602 1 94.06 65 GLN B CA 1
ATOM 1482 C C . GLN B 1 65 ? 3.029 0.247 -11.734 1 94.06 65 GLN B C 1
ATOM 1484 O O . GLN B 1 65 ? 3.623 -0.833 -11.742 1 94.06 65 GLN B O 1
ATOM 1489 N N . ASP B 1 66 ? 3.342 1.19 -11 1 96.94 66 ASP B N 1
ATOM 1490 C CA . ASP B 1 66 ? 4.617 1.149 -10.289 1 96.94 66 ASP B CA 1
ATOM 1491 C C . ASP B 1 66 ? 4.398 1.013 -8.789 1 96.94 66 ASP B C 1
ATOM 1493 O O . ASP B 1 66 ? 5.176 1.545 -7.992 1 96.94 66 ASP B O 1
ATOM 1497 N N . ILE B 1 67 ? 3.328 0.413 -8.414 1 98.06 67 ILE B N 1
ATOM 1498 C CA . ILE B 1 67 ? 3.016 0.056 -7.035 1 98.06 67 ILE B CA 1
ATOM 1499 C C . ILE B 1 67 ? 2.379 -1.331 -6.992 1 98.06 67 ILE B C 1
ATOM 1501 O O . ILE B 1 67 ? 1.604 -1.692 -7.879 1 98.06 67 ILE B O 1
ATOM 1505 N N . SER B 1 68 ? 2.709 -2.127 -6.004 1 98.5 68 SER B N 1
ATOM 1506 C CA . SER B 1 68 ? 2.117 -3.445 -5.801 1 98.5 68 SER B CA 1
ATOM 1507 C C . SER B 1 68 ? 2.012 -3.781 -4.316 1 98.5 68 SER B C 1
ATOM 1509 O O . SER B 1 68 ? 2.691 -3.174 -3.486 1 98.5 68 SER B O 1
ATOM 1511 N N . LEU B 1 69 ? 1.136 -4.66 -3.98 1 98.62 69 LEU B N 1
ATOM 1512 C CA . LEU B 1 69 ? 0.98 -5.191 -2.631 1 98.62 69 LEU B CA 1
ATOM 1513 C C . LEU B 1 69 ? 1.417 -6.652 -2.568 1 98.62 69 LEU B C 1
ATOM 1515 O O . LEU B 1 69 ? 0.975 -7.473 -3.377 1 98.62 69 LEU B O 1
ATOM 1519 N N . GLY B 1 70 ? 2.277 -6.945 -1.611 1 98.56 70 GLY B N 1
ATOM 1520 C CA . GLY B 1 70 ? 2.818 -8.289 -1.49 1 98.56 70 GLY B CA 1
ATOM 1521 C C . GLY B 1 70 ? 2.246 -9.062 -0.315 1 98.56 70 GLY B C 1
ATOM 1522 O O . GLY B 1 70 ? 2.258 -8.57 0.817 1 98.56 70 GLY B O 1
ATOM 1523 N N . PHE B 1 71 ? 1.83 -10.289 -0.581 1 98.44 71 PHE B N 1
ATOM 1524 C CA . PHE B 1 71 ? 1.26 -11.172 0.432 1 98.44 71 PHE B CA 1
ATOM 1525 C C . PHE B 1 71 ? 2.004 -12.5 0.477 1 98.44 71 PHE B C 1
ATOM 1527 O O . PHE B 1 71 ? 2.334 -13.07 -0.566 1 98.44 71 PHE B O 1
ATOM 1534 N N . LYS B 1 72 ? 2.232 -12.953 1.647 1 97.75 72 LYS B N 1
ATOM 1535 C CA . LYS B 1 72 ? 2.961 -14.203 1.839 1 97.75 72 LYS B CA 1
ATOM 1536 C C . LYS B 1 72 ? 2.076 -15.414 1.54 1 97.75 72 LYS B C 1
ATOM 1538 O O . LYS B 1 72 ? 0.907 -15.438 1.93 1 97.75 72 LYS B O 1
ATOM 1543 N N . VAL B 1 73 ? 2.621 -16.344 0.877 1 98.12 73 VAL B N 1
ATOM 1544 C CA . VAL B 1 73 ? 1.98 -17.641 0.679 1 98.12 73 VAL B CA 1
ATOM 1545 C C . VAL B 1 73 ? 2.953 -18.766 1.049 1 98.12 73 VAL B C 1
ATOM 1547 O O . VAL B 1 73 ? 4.168 -18.547 1.085 1 98.12 73 VAL B O 1
ATOM 1550 N N . ASP B 1 74 ? 2.447 -19.922 1.358 1 97.44 74 ASP B N 1
ATOM 1551 C CA . ASP B 1 74 ? 3.291 -21.062 1.724 1 97.44 74 ASP B CA 1
ATOM 1552 C C . ASP B 1 74 ? 3.961 -21.656 0.492 1 97.44 74 ASP B C 1
ATOM 1554 O O . ASP B 1 74 ? 5.082 -22.172 0.576 1 97.44 74 ASP B O 1
ATOM 1558 N N . SER B 1 75 ? 3.246 -21.641 -0.624 1 98.25 75 SER B N 1
ATOM 1559 C CA . SER B 1 75 ? 3.73 -22.219 -1.877 1 98.25 75 SER B CA 1
ATOM 1560 C C . SER B 1 75 ? 3.262 -21.391 -3.074 1 98.25 75 SER B C 1
ATOM 1562 O O . SER B 1 75 ? 2.061 -21.312 -3.344 1 98.25 75 SER B O 1
ATOM 1564 N N . VAL B 1 76 ? 4.176 -20.859 -3.824 1 98.56 76 VAL B N 1
ATOM 1565 C CA . VAL B 1 76 ? 3.877 -20.109 -5.035 1 98.56 76 VAL B CA 1
ATOM 1566 C C . VAL B 1 76 ? 3.219 -21.031 -6.066 1 98.56 76 VAL B C 1
ATOM 1568 O O . VAL B 1 76 ? 2.234 -20.641 -6.703 1 98.56 76 VAL B O 1
ATOM 1571 N N . ASP B 1 77 ? 3.729 -22.234 -6.191 1 98.44 77 ASP B N 1
ATOM 1572 C CA . ASP B 1 77 ? 3.195 -23.188 -7.168 1 98.44 77 ASP B CA 1
ATOM 1573 C C . ASP B 1 77 ? 1.728 -23.5 -6.883 1 98.44 77 ASP B C 1
ATOM 1575 O O . ASP B 1 77 ? 0.899 -23.484 -7.797 1 98.44 77 ASP B O 1
ATOM 1579 N N . GLU B 1 78 ? 1.42 -23.75 -5.664 1 98.69 78 GLU B N 1
ATOM 1580 C CA . GLU B 1 78 ? 0.039 -24.047 -5.289 1 98.69 78 GLU B CA 1
ATOM 1581 C C . GLU B 1 78 ? -0.854 -22.828 -5.492 1 98.69 78 GLU B C 1
ATOM 1583 O O . GLU B 1 78 ? -2.006 -22.953 -5.91 1 98.69 78 GLU B O 1
ATOM 1588 N N . MET B 1 79 ? -0.331 -21.672 -5.188 1 98.62 79 MET B N 1
ATOM 1589 C CA . MET B 1 79 ? -1.112 -20.453 -5.336 1 98.62 79 MET B CA 1
ATOM 1590 C C . MET B 1 79 ? -1.411 -20.172 -6.805 1 98.62 79 MET B C 1
ATOM 1592 O O . MET B 1 79 ? -2.5 -19.703 -7.141 1 98.62 79 MET B O 1
ATOM 1596 N N . MET B 1 80 ? -0.467 -20.391 -7.668 1 98.75 80 MET B N 1
ATOM 1597 C CA . MET B 1 80 ? -0.672 -20.188 -9.102 1 98.75 80 MET B CA 1
ATOM 1598 C C . MET B 1 80 ? -1.794 -21.078 -9.617 1 98.75 80 MET B C 1
ATOM 1600 O O . MET B 1 80 ? -2.619 -20.641 -10.422 1 98.75 80 MET B O 1
ATOM 1604 N N . VAL B 1 81 ? -1.821 -22.297 -9.18 1 98.75 81 VAL B N 1
ATOM 1605 C CA . VAL B 1 81 ? -2.896 -23.219 -9.547 1 98.75 81 VAL B CA 1
ATOM 1606 C C . VAL B 1 81 ? -4.23 -22.688 -9.023 1 98.75 81 VAL B C 1
ATOM 1608 O O . VAL B 1 81 ? -5.219 -22.641 -9.758 1 98.75 81 VAL B O 1
ATOM 1611 N N . PHE B 1 82 ? -4.207 -22.281 -7.754 1 98.75 82 PHE B N 1
ATOM 1612 C CA . PHE B 1 82 ? -5.402 -21.812 -7.078 1 98.75 82 PHE B CA 1
ATOM 1613 C C . PHE B 1 82 ? -6.008 -20.625 -7.82 1 98.75 82 PHE B C 1
ATOM 1615 O O . PHE B 1 82 ? -7.215 -20.594 -8.07 1 98.75 82 PHE B O 1
ATOM 1622 N N . VAL B 1 83 ? -5.195 -19.609 -8.172 1 98.62 83 VAL B N 1
ATOM 1623 C CA . VAL B 1 83 ? -5.734 -18.406 -8.797 1 98.62 83 VAL B CA 1
ATOM 1624 C C . VAL B 1 83 ? -6.289 -18.75 -10.18 1 98.62 83 VAL B C 1
ATOM 1626 O O . VAL B 1 83 ? -7.32 -18.203 -10.586 1 98.62 83 VAL B O 1
ATOM 1629 N N . LYS B 1 84 ? -5.637 -19.594 -10.953 1 98.31 84 LYS B N 1
ATOM 1630 C CA . LYS B 1 84 ? -6.125 -20.016 -12.266 1 98.31 84 LYS B CA 1
ATOM 1631 C C . LYS B 1 84 ? -7.469 -20.719 -12.156 1 98.31 84 LYS B C 1
ATOM 1633 O O . LYS B 1 84 ? -8.383 -20.453 -12.93 1 98.31 84 LYS B O 1
ATOM 1638 N N . GLU B 1 85 ? -7.562 -21.578 -11.203 1 98.38 85 GLU B N 1
ATOM 1639 C CA . GLU B 1 85 ? -8.797 -22.328 -10.992 1 98.38 85 GLU B CA 1
ATOM 1640 C C . GLU B 1 85 ? -9.953 -21.406 -10.617 1 98.38 85 GLU B C 1
ATOM 1642 O O . GLU B 1 85 ? -11.117 -21.766 -10.773 1 98.38 85 GLU B O 1
ATOM 1647 N N . ASN B 1 86 ? -9.578 -20.297 -10.094 1 98.31 86 ASN B N 1
ATOM 1648 C CA . ASN B 1 86 ? -10.594 -19.344 -9.695 1 98.31 86 ASN B CA 1
ATOM 1649 C C . ASN B 1 86 ? -10.766 -18.234 -10.742 1 98.31 86 ASN B C 1
ATOM 1651 O O . ASN B 1 86 ? -11.312 -17.172 -10.445 1 98.31 86 ASN B O 1
ATOM 1655 N N . GLY B 1 87 ? -10.148 -18.453 -11.875 1 97.81 87 GLY B N 1
ATOM 1656 C CA . GLY B 1 87 ? -10.414 -17.594 -13.023 1 97.81 87 GLY B CA 1
ATOM 1657 C C . GLY B 1 87 ? -9.539 -16.359 -13.07 1 97.81 87 GLY B C 1
ATOM 1658 O O . GLY B 1 87 ? -9.875 -15.383 -13.742 1 97.81 87 GLY B O 1
ATOM 1659 N N . ILE B 1 88 ? -8.531 -16.328 -12.312 1 98.44 88 ILE B N 1
ATOM 1660 C CA . ILE B 1 88 ? -7.609 -15.195 -12.297 1 98.44 88 ILE B CA 1
ATOM 1661 C C . ILE B 1 88 ? -6.375 -15.523 -13.133 1 98.44 88 ILE B C 1
ATOM 1663 O O . ILE B 1 88 ? -5.703 -16.531 -12.883 1 98.44 88 ILE B O 1
ATOM 1667 N N . ASP B 1 89 ? -6.082 -14.672 -14.078 1 98.44 89 ASP B N 1
ATOM 1668 C CA . ASP B 1 89 ? -4.898 -14.859 -14.914 1 98.44 89 ASP B CA 1
ATOM 1669 C C . ASP B 1 89 ? -3.633 -14.438 -14.172 1 98.44 89 ASP B C 1
ATOM 1671 O O . ASP B 1 89 ? -3.635 -13.438 -13.445 1 98.44 89 ASP B O 1
ATOM 1675 N N . ILE B 1 90 ? -2.578 -15.18 -14.469 1 98.75 90 ILE B N 1
ATOM 1676 C CA . ILE B 1 90 ? -1.263 -14.75 -14.016 1 98.75 90 ILE B CA 1
ATOM 1677 C C . ILE B 1 90 ? -0.789 -13.562 -14.852 1 98.75 90 ILE B C 1
ATOM 1679 O O . ILE B 1 90 ? -0.763 -13.641 -16.078 1 98.75 90 ILE B O 1
ATOM 1683 N N . HIS B 1 91 ? -0.516 -12.484 -14.219 1 98.81 91 HIS B N 1
ATOM 1684 C CA . HIS B 1 91 ? -0.035 -11.297 -14.922 1 98.81 91 HIS B CA 1
ATOM 1685 C C . HIS B 1 91 ? 1.425 -11.453 -15.328 1 98.81 91 HIS B C 1
ATOM 1687 O O . HIS B 1 91 ? 1.783 -11.18 -16.484 1 98.81 91 HIS B O 1
ATOM 1693 N N . SER B 1 92 ? 2.311 -11.953 -14.375 1 98.75 92 SER B N 1
ATOM 1694 C CA . SER B 1 92 ? 3.725 -12.172 -14.664 1 98.75 92 SER B CA 1
ATOM 1695 C C . SER B 1 92 ? 4.363 -13.086 -13.625 1 98.75 92 SER B C 1
ATOM 1697 O O . SER B 1 92 ? 3.895 -13.156 -12.484 1 98.75 92 SER B O 1
ATOM 1699 N N . GLY B 1 93 ? 5.539 -13.758 -14.023 1 98.31 93 GLY B N 1
ATOM 1700 C CA . GLY B 1 93 ? 6.238 -14.688 -13.156 1 98.31 93 GLY B CA 1
ATOM 1701 C C . GLY B 1 93 ? 5.957 -16.141 -13.492 1 98.31 93 GLY B C 1
ATOM 1702 O O . GLY B 1 93 ? 5.402 -16.438 -14.555 1 98.31 93 GLY B O 1
ATOM 1703 N N . PRO B 1 94 ? 6.219 -17.031 -12.68 1 98.38 94 PRO B N 1
ATOM 1704 C CA . PRO B 1 94 ? 6.93 -16.797 -11.422 1 98.38 94 PRO B CA 1
ATOM 1705 C C . PRO B 1 94 ? 8.359 -16.312 -11.633 1 98.38 94 PRO B C 1
ATOM 1707 O O . PRO B 1 94 ? 8.977 -16.625 -12.656 1 98.38 94 PRO B O 1
ATOM 1710 N N . PHE B 1 95 ? 8.773 -15.477 -10.664 1 98.06 95 PHE B N 1
ATOM 1711 C CA . PHE B 1 95 ? 10.148 -15.016 -10.562 1 98.06 95 PHE B CA 1
ATOM 1712 C C . PHE B 1 95 ? 10.844 -15.648 -9.359 1 98.06 95 PHE B C 1
ATOM 1714 O O . PHE B 1 95 ? 10.227 -15.836 -8.312 1 98.06 95 PHE B O 1
ATOM 1721 N N . GLU B 1 96 ? 12.039 -15.961 -9.492 1 97.5 96 GLU B N 1
ATOM 1722 C CA . GLU B 1 96 ? 12.891 -16.484 -8.422 1 97.5 96 GLU B CA 1
ATOM 1723 C C . GLU B 1 96 ? 14.289 -15.891 -8.492 1 97.5 96 GLU B C 1
ATOM 1725 O O . GLU B 1 96 ? 15.25 -16.578 -8.852 1 97.5 96 GLU B O 1
ATOM 1730 N N . 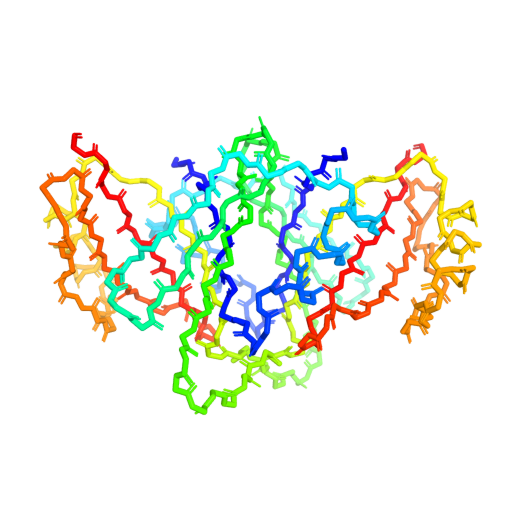PRO B 1 97 ? 14.422 -14.656 -8.078 1 93.69 97 PRO B N 1
ATOM 1731 C CA . PRO B 1 97 ? 15.695 -13.953 -8.234 1 93.69 97 PRO B CA 1
ATOM 1732 C C . PRO B 1 97 ? 16.828 -14.625 -7.457 1 93.69 97 PRO B C 1
ATOM 1734 O O . PRO B 1 97 ? 18 -14.422 -7.777 1 93.69 97 PRO B O 1
ATOM 1737 N N . ASN B 1 98 ? 16.547 -15.344 -6.438 1 91.94 98 ASN B N 1
ATOM 1738 C CA . ASN B 1 98 ? 17.469 -16.172 -5.668 1 91.94 98 ASN B CA 1
ATOM 1739 C C . ASN B 1 98 ? 16.75 -17.359 -5.02 1 91.94 98 ASN B C 1
ATOM 1741 O O . ASN B 1 98 ? 15.531 -17.453 -5.086 1 91.94 98 ASN B O 1
ATOM 1745 N N . PRO B 1 99 ? 17.469 -18.219 -4.426 1 93.81 99 PRO B N 1
ATOM 1746 C CA . PRO B 1 99 ? 16.828 -19.453 -3.951 1 93.81 99 PRO B CA 1
ATOM 1747 C C . PRO B 1 99 ? 15.93 -19.219 -2.734 1 93.81 99 PRO B C 1
ATOM 1749 O O . PRO B 1 99 ? 15.188 -20.109 -2.34 1 93.81 99 PRO B O 1
ATOM 1752 N N . HIS B 1 100 ? 15.914 -18.094 -2.125 1 94.81 100 HIS B N 1
ATOM 1753 C CA . HIS B 1 100 ? 15.227 -17.875 -0.86 1 94.81 100 HIS B CA 1
ATOM 1754 C C . HIS B 1 100 ? 13.891 -17.172 -1.078 1 94.81 100 HIS B C 1
ATOM 1756 O O . HIS B 1 100 ? 13.109 -17 -0.139 1 94.81 100 HIS B O 1
ATOM 1762 N N . VAL B 1 101 ? 13.641 -16.766 -2.334 1 96.62 101 VAL B N 1
ATOM 1763 C CA . VAL B 1 101 ? 12.406 -16.016 -2.561 1 96.62 101 VAL B CA 1
ATOM 1764 C C . VAL B 1 101 ? 11.836 -16.375 -3.932 1 96.62 101 VAL B C 1
ATOM 1766 O O . VAL B 1 101 ? 12.57 -16.453 -4.918 1 96.62 101 VAL B O 1
ATOM 1769 N N . LYS B 1 102 ? 10.57 -16.656 -4.043 1 98.44 102 LYS B N 1
ATOM 1770 C CA . LYS B 1 102 ? 9.797 -16.922 -5.25 1 98.44 102 LYS B CA 1
ATOM 1771 C C . LYS B 1 102 ? 8.461 -16.188 -5.215 1 98.44 102 LYS B C 1
ATOM 1773 O O . LYS B 1 102 ? 7.793 -16.141 -4.18 1 98.44 102 LYS B O 1
ATOM 1778 N N . PHE B 1 103 ? 8.094 -15.555 -6.34 1 98.75 103 PHE B N 1
ATOM 1779 C CA . PHE B 1 103 ? 6.832 -14.82 -6.309 1 98.75 103 PHE B CA 1
ATOM 1780 C C . PHE B 1 103 ? 6.262 -14.672 -7.715 1 98.75 103 PHE B C 1
ATOM 1782 O O . PHE B 1 103 ? 6.941 -14.953 -8.703 1 98.75 103 PHE B O 1
ATOM 1789 N N . PHE B 1 104 ? 5.07 -14.281 -7.855 1 98.88 104 PHE B N 1
ATOM 1790 C CA . PHE B 1 104 ? 4.395 -13.93 -9.094 1 98.88 104 PHE B CA 1
ATOM 1791 C C . PHE B 1 104 ? 3.359 -12.836 -8.859 1 98.88 104 PHE B C 1
ATOM 1793 O O . PHE B 1 104 ? 3.094 -12.461 -7.715 1 98.88 104 PHE B O 1
ATOM 1800 N N . TYR B 1 105 ? 2.828 -12.289 -9.945 1 98.88 105 TYR B N 1
ATOM 1801 C CA . TYR B 1 105 ? 1.868 -11.195 -9.844 1 98.88 105 TYR B CA 1
ATOM 1802 C C . TYR B 1 105 ? 0.549 -11.562 -10.508 1 98.88 105 TYR B C 1
ATOM 1804 O O . TYR B 1 105 ? 0.536 -12.203 -11.562 1 98.88 105 TYR B O 1
ATOM 1812 N N . VAL B 1 106 ? -0.491 -11.133 -9.977 1 98.88 106 VAL B N 1
ATOM 1813 C CA . VAL B 1 106 ? -1.797 -11.023 -10.617 1 98.88 106 VAL B CA 1
ATOM 1814 C C . VAL B 1 106 ? -2.312 -9.594 -10.508 1 98.88 106 VAL B C 1
ATOM 1816 O O . VAL B 1 106 ? -1.673 -8.742 -9.883 1 98.88 106 VAL B O 1
ATOM 1819 N N . LEU B 1 107 ? -3.418 -9.367 -11.148 1 98.62 107 LEU B N 1
ATOM 1820 C CA . LEU B 1 107 ? -4.051 -8.055 -11.031 1 98.62 107 LEU B CA 1
ATOM 1821 C C . LEU B 1 107 ? -5.352 -8.148 -10.242 1 98.62 107 LEU B C 1
ATOM 1823 O O . LEU B 1 107 ? -6.125 -9.094 -10.422 1 98.62 107 LEU B O 1
ATOM 1827 N N . ASP B 1 108 ? -5.547 -7.207 -9.344 1 98.5 108 ASP B N 1
ATOM 1828 C CA . ASP B 1 108 ? -6.852 -7.145 -8.695 1 98.5 108 ASP B CA 1
ATOM 1829 C C . ASP B 1 108 ? -7.914 -6.602 -9.648 1 98.5 108 ASP B C 1
ATOM 1831 O O . ASP B 1 108 ? -7.613 -6.27 -10.797 1 98.5 108 ASP B O 1
ATOM 1835 N N . PRO B 1 109 ? -9.141 -6.477 -9.312 1 97.94 109 PRO B N 1
ATOM 1836 C CA . PRO B 1 109 ? -10.227 -6.129 -10.234 1 97.94 109 PRO B CA 1
AT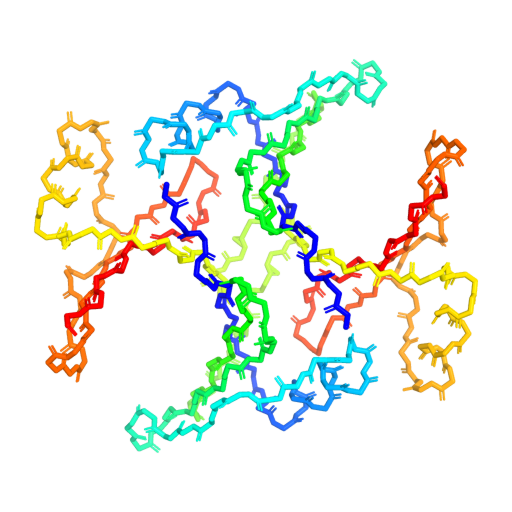OM 1837 C C . PRO B 1 109 ? -10.016 -4.773 -10.906 1 97.94 109 PRO B C 1
ATOM 1839 O O . PRO B 1 109 ? -10.516 -4.543 -12.008 1 97.94 109 PRO B O 1
ATOM 1842 N N . ASP B 1 110 ? -9.273 -3.879 -10.25 1 97.38 110 ASP B N 1
ATOM 1843 C CA . ASP B 1 110 ? -9.086 -2.541 -10.805 1 97.38 110 ASP B CA 1
ATOM 1844 C C . ASP B 1 110 ? -7.68 -2.365 -11.367 1 97.38 110 ASP B C 1
ATOM 1846 O O . ASP B 1 110 ? -7.27 -1.248 -11.688 1 97.38 110 ASP B O 1
ATOM 1850 N N . GLY B 1 111 ? -6.914 -3.467 -11.352 1 97.44 111 GLY B N 1
ATOM 1851 C CA . GLY B 1 111 ? -5.668 -3.438 -12.109 1 97.44 111 GLY B CA 1
ATOM 1852 C C . GLY B 1 111 ? -4.445 -3.27 -11.227 1 97.44 111 GLY B C 1
ATOM 1853 O O . GLY B 1 111 ? -3.33 -3.115 -11.727 1 97.44 111 GLY B O 1
ATOM 1854 N N . LEU B 1 112 ? -4.648 -3.281 -9.992 1 98.38 112 LEU B N 1
ATOM 1855 C CA . LEU B 1 112 ? -3.496 -3.197 -9.094 1 98.38 112 LEU B CA 1
ATOM 1856 C C . LEU B 1 112 ? -2.723 -4.512 -9.078 1 98.38 112 LEU B C 1
ATOM 1858 O O . LEU B 1 112 ? -3.318 -5.586 -8.992 1 98.38 112 LEU B O 1
ATOM 1862 N N . LYS B 1 113 ? -1.408 -4.387 -9.109 1 98.69 113 LYS B N 1
ATOM 1863 C CA . LYS B 1 113 ? -0.567 -5.578 -9.031 1 98.69 113 LYS B CA 1
ATOM 1864 C C . LYS B 1 113 ? -0.546 -6.145 -7.613 1 98.69 113 LYS B C 1
ATOM 1866 O O . LYS B 1 113 ? -0.263 -5.422 -6.652 1 98.69 113 LYS B O 1
ATOM 1871 N N . ILE B 1 114 ? -0.858 -7.379 -7.527 1 98.88 114 ILE B N 1
ATOM 1872 C CA . ILE B 1 114 ? -0.782 -8.141 -6.285 1 98.88 114 ILE B CA 1
ATOM 1873 C C . ILE B 1 114 ? 0.296 -9.219 -6.402 1 98.88 114 ILE B C 1
ATOM 1875 O O . ILE B 1 114 ? 0.26 -10.039 -7.316 1 98.88 114 ILE B O 1
ATOM 1879 N N . GLN B 1 115 ? 1.199 -9.109 -5.508 1 98.88 115 GLN B N 1
ATOM 1880 C CA . GLN B 1 115 ? 2.293 -10.078 -5.465 1 98.88 115 GLN B CA 1
ATOM 1881 C C . GLN B 1 115 ? 2.016 -11.172 -4.438 1 98.88 115 GLN B C 1
ATOM 1883 O O . GLN B 1 115 ? 1.641 -10.883 -3.299 1 98.88 115 GLN B O 1
ATOM 1888 N N . PHE B 1 116 ? 2.096 -12.391 -4.824 1 98.81 116 PHE B N 1
ATOM 1889 C CA . PHE B 1 116 ? 2.137 -13.516 -3.898 1 98.81 116 PHE B CA 1
ATOM 1890 C C . PHE B 1 116 ? 3.555 -14.062 -3.777 1 98.81 116 PHE B C 1
ATOM 1892 O O . PHE B 1 116 ? 4.156 -14.469 -4.773 1 98.81 116 PHE B O 1
ATOM 1899 N N . VAL B 1 117 ? 4.062 -14.102 -2.537 1 98.62 117 VAL B N 1
ATOM 1900 C CA . VAL B 1 117 ? 5.488 -14.344 -2.35 1 98.62 117 VAL B CA 1
ATOM 1901 C C . VAL B 1 117 ? 5.691 -15.484 -1.355 1 98.62 117 VAL B C 1
ATOM 1903 O O . VAL B 1 117 ? 4.984 -15.57 -0.348 1 98.62 117 VAL B O 1
ATOM 1906 N N . GLU B 1 118 ? 6.566 -16.359 -1.705 1 98.25 118 GLU B N 1
ATOM 1907 C CA . GLU B 1 118 ? 7.047 -17.469 -0.888 1 98.2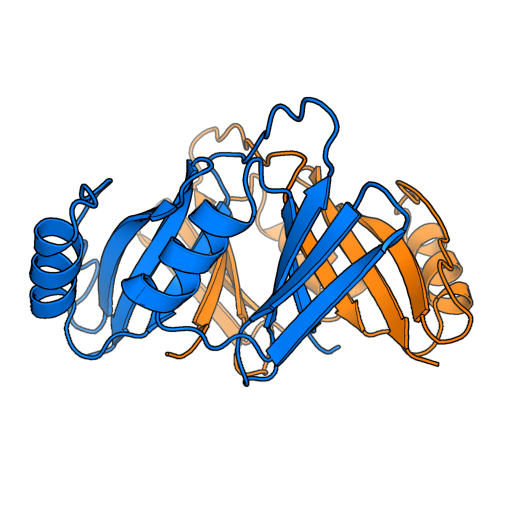5 118 GLU B CA 1
ATOM 1908 C C . GLU B 1 118 ? 8.484 -17.234 -0.429 1 98.25 118 GLU B C 1
ATOM 1910 O O . GLU B 1 118 ? 9.375 -17.031 -1.252 1 98.25 118 GLU B O 1
ATOM 1915 N N . LYS B 1 119 ? 8.633 -17.125 0.893 1 92.75 119 LYS B N 1
ATOM 1916 C CA . LYS B 1 119 ? 9.977 -17.109 1.455 1 92.75 119 LYS B CA 1
ATOM 1917 C C . LYS B 1 119 ? 10.406 -18.516 1.897 1 92.75 119 LYS B C 1
ATOM 1919 O O . LYS B 1 119 ? 9.719 -19.141 2.707 1 92.75 119 LYS B O 1
ATOM 1924 N N . LYS B 1 120 ? 11.375 -19.016 1.173 1 82.69 120 LYS B N 1
ATOM 1925 C CA . LYS B 1 120 ? 11.867 -20.375 1.403 1 82.69 120 LYS B CA 1
ATOM 1926 C C . LYS B 1 120 ? 12.859 -20.406 2.566 1 82.69 120 LYS B C 1
ATOM 1928 O O . LYS B 1 120 ? 13.578 -19.438 2.807 1 82.69 120 LYS B O 1
#

Organism: NCBI:txid1450156